Protein AF-A0A167UZY2-F1 (afdb_monomer_lite)

Organism: NCBI:txid1081108

Sequence (185 aa):
MSVTGRLCRPFPASGVAIPQERFDSQLRASLSSTLAKLSRQEVAGAKAKAKKEKKMHDEERDTTDPKMVTIFLTTLLLAHGRPAHCKTITKNTRDEVLYRSSLLPWRRSPTWLLVRVALQLSLSRCPTTATAEDGALYKEFMQYFLADILREAASCEIESDLLFSMYAKLERRLRKHVNHGAVRM

Radius of gyration: 21.23 Å; chains: 1; bounding box: 43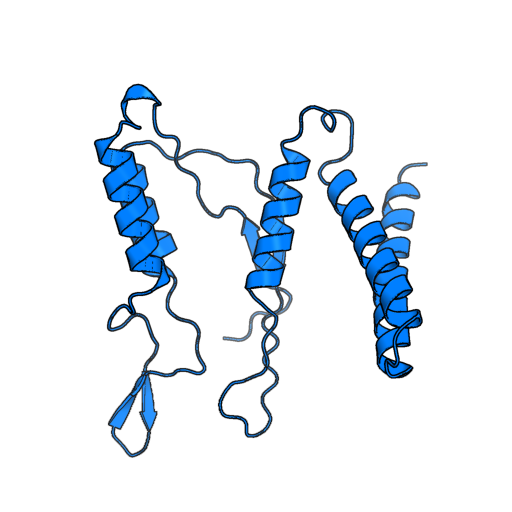×59×52 Å

pLDDT: mean 86.32, std 12.6, range [33.62, 96.75]

Foldseek 3Di:
DDDPFWDKDKPPPWDWDAPPVLCDPVVVVVLVVLVVCVVPPDDPPQFDWDQDPNDTDGDPQDDGNCCCPPPVVVVSRCVRTNTDDDDMDIDTHDADWADDPDPYTDGDDPVVVVVLRVVLSVVQPDPVCPPPPRSPVSLVVVLVVLVVVLVVVVVDPDDPVVSVVSVVVSVVSVVVVVVVVVVVD

InterPro domains:
  IPR046541 Domain of unknown function DUF6606 [PF20255] (1-150)

Structure (mmCIF, N/CA/C/O backbone):
data_AF-A0A167UZY2-F1
#
_entry.id   AF-A0A167UZY2-F1
#
loop_
_atom_site.group_PDB
_atom_site.id
_atom_site.type_symbol
_atom_site.label_atom_id
_atom_site.label_alt_id
_atom_site.label_comp_id
_atom_site.label_asym_id
_atom_site.label_entity_id
_atom_site.label_seq_id
_atom_site.pdbx_PDB_ins_code
_atom_site.Cartn_x
_atom_site.Cartn_y
_atom_site.Cartn_z
_atom_site.occupancy
_atom_site.B_iso_or_equiv
_atom_site.auth_seq_id
_atom_site.auth_comp_id
_atom_site.auth_asym_id
_atom_site.auth_atom_id
_atom_site.pdbx_PDB_model_num
ATOM 1 N N . MET A 1 1 ? 9.762 -4.399 20.501 1.00 42.47 1 MET A N 1
ATOM 2 C CA . MET A 1 1 ? 10.660 -3.308 20.062 1.00 42.47 1 MET A CA 1
ATOM 3 C C . MET A 1 1 ? 9.807 -2.079 19.797 1.00 42.47 1 MET A C 1
ATOM 5 O O . MET A 1 1 ? 8.994 -2.128 18.886 1.00 42.47 1 MET A O 1
ATOM 9 N N . SER A 1 2 ? 9.922 -1.015 20.593 1.00 47.69 2 SER A N 1
ATOM 10 C CA . SER A 1 2 ? 9.315 0.277 20.247 1.00 47.69 2 SER A CA 1
ATOM 11 C C . SER A 1 2 ? 10.359 1.112 19.516 1.00 47.69 2 SER A C 1
ATOM 13 O O . SER A 1 2 ? 11.424 1.378 20.068 1.00 47.69 2 SER A O 1
ATOM 15 N N . VAL A 1 3 ? 10.083 1.504 18.275 1.00 51.91 3 VAL A N 1
ATOM 16 C CA . VAL A 1 3 ? 10.957 2.430 17.545 1.00 51.91 3 VAL A CA 1
ATOM 17 C C . VAL A 1 3 ? 10.631 3.849 18.006 1.00 51.91 3 VAL A C 1
ATOM 19 O O . VAL A 1 3 ? 9.462 4.236 18.028 1.00 51.91 3 VAL A O 1
ATOM 22 N N . THR A 1 4 ? 11.641 4.635 18.373 1.00 67.44 4 THR A N 1
ATOM 23 C CA . THR A 1 4 ? 11.456 6.048 18.722 1.00 67.44 4 THR A CA 1
ATOM 24 C C . THR A 1 4 ? 11.085 6.831 17.460 1.00 67.44 4 THR A C 1
ATOM 26 O O . THR A 1 4 ? 11.894 6.975 16.547 1.00 67.44 4 THR A O 1
ATOM 29 N N . GLY A 1 5 ? 9.850 7.334 17.383 1.00 74.69 5 GLY A N 1
ATOM 30 C CA . GLY A 1 5 ? 9.383 8.170 16.271 1.00 74.69 5 GLY A CA 1
ATOM 31 C C . GLY A 1 5 ? 8.482 7.454 15.259 1.00 74.69 5 GLY A C 1
ATOM 32 O O . GLY A 1 5 ? 7.781 6.498 15.575 1.00 74.69 5 GLY A O 1
ATOM 33 N N . ARG A 1 6 ? 8.402 7.992 14.034 1.00 81.38 6 ARG A N 1
ATOM 34 C CA . ARG A 1 6 ? 7.537 7.451 12.969 1.00 81.38 6 ARG A CA 1
ATOM 35 C C . ARG A 1 6 ? 8.341 6.515 12.075 1.00 81.38 6 ARG A C 1
ATOM 37 O O . ARG A 1 6 ? 9.439 6.872 11.665 1.00 81.38 6 ARG A O 1
ATOM 44 N N . LEU A 1 7 ? 7.751 5.388 11.684 1.00 86.19 7 LEU A N 1
ATOM 45 C CA . LEU A 1 7 ? 8.365 4.482 10.721 1.00 86.19 7 LEU A CA 1
ATOM 46 C C . LEU A 1 7 ? 8.314 5.107 9.320 1.00 86.19 7 LEU A C 1
ATOM 48 O O . LEU A 1 7 ? 7.241 5.236 8.726 1.00 86.19 7 LEU A O 1
ATOM 52 N N . CYS A 1 8 ? 9.467 5.500 8.789 1.00 88.81 8 CYS A N 1
ATOM 53 C CA . CYS A 1 8 ? 9.604 6.003 7.425 1.00 88.81 8 CYS A CA 1
ATOM 54 C C . CYS A 1 8 ? 9.769 4.823 6.464 1.00 88.81 8 CYS A C 1
ATOM 56 O O . CYS A 1 8 ? 10.705 4.041 6.602 1.00 88.81 8 CYS A O 1
ATOM 58 N N . ARG A 1 9 ? 8.850 4.674 5.504 1.00 89.88 9 ARG A N 1
ATOM 59 C CA . ARG A 1 9 ? 8.853 3.549 4.558 1.00 89.88 9 ARG A CA 1
ATOM 60 C C . ARG A 1 9 ? 8.934 4.043 3.112 1.00 89.88 9 ARG A C 1
ATOM 62 O O . ARG A 1 9 ? 8.093 4.873 2.744 1.00 89.88 9 ARG A O 1
ATOM 69 N N . PRO A 1 10 ? 9.883 3.535 2.305 1.00 91.75 10 PRO A N 1
ATOM 70 C CA . PRO A 1 10 ? 9.914 3.769 0.868 1.00 91.75 10 PRO A CA 1
ATOM 71 C C . PRO A 1 10 ? 8.881 2.897 0.139 1.00 91.75 10 PRO A C 1
ATOM 73 O O . PRO A 1 10 ? 8.646 1.746 0.513 1.00 91.75 10 PRO A O 1
ATOM 76 N N . PHE A 1 11 ? 8.272 3.448 -0.910 1.00 92.00 11 PHE A N 1
ATOM 77 C CA . PHE A 1 11 ? 7.350 2.750 -1.802 1.00 92.00 11 PHE A CA 1
ATOM 78 C C . PHE A 1 11 ? 7.618 3.097 -3.280 1.00 92.00 11 PHE A C 1
ATOM 80 O O . PHE A 1 11 ? 7.633 4.284 -3.611 1.00 92.00 11 PHE A O 1
ATOM 87 N N . PRO A 1 12 ? 7.729 2.100 -4.178 1.00 91.56 12 PRO A N 1
ATOM 88 C CA . PRO A 1 12 ? 7.843 0.677 -3.853 1.00 91.56 12 PRO A CA 1
ATOM 89 C C . PRO A 1 12 ? 9.169 0.376 -3.125 1.00 91.56 12 PRO A C 1
ATOM 91 O O . PRO A 1 12 ? 10.120 1.142 -3.230 1.00 91.56 12 PRO A O 1
ATOM 94 N N . ALA A 1 13 ? 9.222 -0.718 -2.361 1.00 88.31 13 ALA A N 1
ATOM 95 C CA . ALA A 1 13 ? 10.452 -1.129 -1.671 1.00 88.31 13 ALA A CA 1
ATOM 96 C C . ALA A 1 13 ? 11.475 -1.769 -2.629 1.00 88.31 13 ALA A C 1
ATOM 98 O O . ALA A 1 13 ? 12.678 -1.686 -2.405 1.00 88.31 13 ALA A O 1
ATOM 99 N N . SER A 1 14 ? 10.988 -2.396 -3.699 1.00 89.56 14 SER A N 1
ATOM 100 C CA . SER A 1 14 ? 11.773 -2.996 -4.775 1.00 89.56 14 SER A CA 1
ATOM 101 C C . SER A 1 14 ? 11.008 -2.884 -6.096 1.00 89.56 14 SER A C 1
ATOM 103 O O . SER A 1 14 ? 9.788 -2.696 -6.117 1.00 89.56 14 SER A O 1
ATOM 105 N N . GLY A 1 15 ? 11.728 -2.980 -7.210 1.00 92.56 15 GLY A N 1
ATOM 106 C CA . GLY A 1 15 ? 11.164 -3.010 -8.555 1.00 92.56 15 GLY A CA 1
ATOM 107 C C . GLY A 1 15 ? 11.898 -4.027 -9.416 1.00 92.56 15 GLY A C 1
ATOM 108 O O . GLY A 1 15 ? 13.089 -4.266 -9.216 1.00 92.56 15 GLY A O 1
ATOM 109 N N . VAL A 1 16 ? 11.189 -4.618 -10.377 1.00 95.38 16 VAL A N 1
ATOM 110 C CA . VAL A 1 16 ? 11.757 -5.547 -11.359 1.00 95.38 16 VAL A CA 1
ATOM 111 C C . VAL A 1 16 ? 11.338 -5.100 -12.752 1.00 95.38 16 VAL A C 1
ATOM 113 O O . VAL A 1 16 ? 10.154 -4.876 -13.000 1.00 95.38 16 VAL A O 1
ATOM 116 N N . ALA A 1 17 ? 12.309 -4.965 -13.651 1.00 95.81 17 ALA A N 1
ATOM 117 C CA . ALA A 1 17 ? 12.076 -4.720 -15.067 1.00 95.81 17 ALA A CA 1
ATOM 118 C C . ALA A 1 17 ? 12.125 -6.055 -15.809 1.00 95.81 17 ALA A C 1
ATOM 120 O O . ALA A 1 17 ? 13.132 -6.764 -15.748 1.00 95.81 17 ALA A O 1
ATOM 121 N N . ILE A 1 18 ? 11.042 -6.378 -16.509 1.00 96.56 18 ILE A N 1
ATOM 122 C CA . ILE A 1 18 ? 10.919 -7.584 -17.326 1.00 96.56 18 ILE A CA 1
ATOM 123 C C . ILE A 1 18 ? 10.905 -7.140 -18.795 1.00 96.56 18 ILE A C 1
ATOM 125 O O . ILE A 1 18 ? 10.081 -6.289 -19.139 1.00 96.56 18 ILE A O 1
ATOM 129 N N . PRO A 1 19 ? 11.808 -7.661 -19.647 1.00 96.25 19 PRO A N 1
ATOM 130 C CA . PRO A 1 19 ? 11.762 -7.414 -21.086 1.00 96.25 19 PRO A CA 1
ATOM 131 C C . PRO A 1 19 ? 10.409 -7.830 -21.666 1.00 96.25 19 PRO A C 1
ATOM 133 O O . PRO A 1 19 ? 9.862 -8.864 -21.274 1.00 96.25 19 PRO A O 1
ATOM 136 N N . GLN A 1 20 ? 9.867 -7.042 -22.592 1.00 95.06 20 GLN A N 1
ATOM 137 C CA . GLN A 1 20 ? 8.531 -7.277 -23.141 1.00 95.06 20 GLN A CA 1
ATOM 138 C C . GLN A 1 20 ? 8.425 -8.649 -23.818 1.00 95.06 20 GLN A C 1
ATOM 140 O O . GLN A 1 20 ? 7.401 -9.316 -23.699 1.00 95.06 20 GLN A O 1
ATOM 145 N N . GLU A 1 21 ? 9.506 -9.106 -24.446 1.00 95.06 21 GLU A N 1
ATOM 146 C CA . GLU A 1 21 ? 9.605 -10.399 -25.123 1.00 95.06 21 GLU A CA 1
ATOM 147 C C . GLU A 1 21 ? 9.494 -11.570 -24.139 1.00 95.06 21 GLU A C 1
ATOM 149 O O . GLU A 1 21 ? 8.994 -12.633 -24.492 1.00 95.06 21 GLU A O 1
ATOM 154 N N . ARG A 1 22 ? 9.931 -11.372 -22.887 1.00 94.12 22 ARG A N 1
ATOM 155 C CA . ARG A 1 22 ? 9.804 -12.361 -21.804 1.00 94.12 22 ARG A CA 1
ATOM 156 C C . ARG A 1 22 ? 8.456 -12.294 -21.093 1.00 94.12 22 ARG A C 1
ATOM 158 O O . ARG A 1 22 ? 8.123 -13.214 -20.352 1.00 94.12 22 ARG A O 1
ATOM 165 N N . PHE A 1 23 ? 7.684 -11.224 -21.283 1.00 95.12 23 PHE A N 1
ATOM 166 C CA . PHE A 1 23 ? 6.359 -11.055 -20.685 1.00 95.12 23 PHE A CA 1
ATOM 167 C C . PHE A 1 23 ? 5.253 -11.662 -21.564 1.00 95.12 23 PHE A C 1
ATOM 169 O O . PHE A 1 23 ? 4.258 -11.020 -21.911 1.00 95.12 23 PHE A O 1
ATOM 176 N N . ASP A 1 24 ? 5.449 -12.925 -21.937 1.00 95.31 24 ASP A N 1
ATOM 177 C CA . ASP A 1 24 ? 4.580 -13.680 -22.837 1.00 95.31 24 ASP A CA 1
ATOM 178 C C . ASP A 1 24 ? 3.240 -14.099 -22.188 1.00 95.31 24 ASP A C 1
ATOM 180 O O . ASP A 1 24 ? 2.888 -13.718 -21.066 1.00 95.31 24 ASP A O 1
ATOM 184 N N . SER A 1 25 ? 2.398 -14.827 -22.927 1.00 96.19 25 SER A N 1
ATOM 185 C CA . SER A 1 25 ? 1.111 -15.327 -22.412 1.00 96.19 25 SER A CA 1
ATOM 186 C C . SER A 1 25 ? 1.274 -16.318 -21.256 1.00 96.19 25 SER A C 1
ATOM 188 O O . SER A 1 25 ? 0.458 -16.299 -20.332 1.00 96.19 25 SER A O 1
ATOM 190 N N . GLN A 1 26 ? 2.324 -17.140 -21.272 1.00 95.00 26 GLN A N 1
ATOM 191 C CA . GLN A 1 26 ? 2.569 -18.157 -20.255 1.00 95.00 26 GLN A CA 1
ATOM 192 C C . GLN A 1 26 ? 2.962 -17.519 -18.920 1.00 95.00 26 GLN A C 1
ATOM 194 O O . GLN A 1 26 ? 2.364 -17.838 -17.887 1.00 95.00 26 GLN A O 1
ATOM 199 N N . LEU A 1 27 ? 3.901 -16.568 -18.930 1.00 94.12 27 LEU A N 1
ATOM 200 C CA . LEU A 1 27 ? 4.288 -15.817 -17.740 1.00 94.12 27 LEU A CA 1
ATOM 201 C C . LEU A 1 27 ? 3.107 -15.013 -17.195 1.00 94.12 27 LEU A C 1
ATOM 203 O O . LEU A 1 27 ? 2.867 -15.035 -15.989 1.00 94.12 27 LEU A O 1
ATOM 207 N N . ARG A 1 28 ? 2.317 -14.357 -18.056 1.00 95.69 28 ARG A N 1
ATOM 208 C CA . ARG A 1 28 ? 1.113 -13.621 -17.628 1.00 95.69 28 ARG A CA 1
ATOM 209 C C . ARG A 1 28 ? 0.091 -14.523 -16.936 1.00 95.69 28 ARG A C 1
ATOM 211 O O . ARG A 1 28 ? -0.413 -14.157 -15.873 1.00 95.69 28 ARG A O 1
ATOM 218 N N . ALA A 1 29 ? -0.190 -15.699 -17.497 1.00 96.75 29 ALA A N 1
ATOM 219 C CA . ALA A 1 29 ? -1.114 -16.664 -16.903 1.00 96.75 29 ALA A CA 1
ATOM 220 C C . ALA A 1 29 ? -0.593 -17.199 -15.557 1.00 96.75 29 ALA A C 1
ATOM 222 O O . ALA A 1 29 ? -1.326 -17.213 -14.565 1.00 96.75 29 ALA A O 1
ATOM 223 N N . SER A 1 30 ? 0.690 -17.572 -15.500 1.00 95.12 30 SER A N 1
ATOM 224 C CA . SER A 1 30 ? 1.347 -18.042 -14.274 1.00 95.12 30 SER A CA 1
ATOM 225 C C . SER A 1 30 ? 1.356 -16.971 -13.180 1.00 95.12 30 SER A C 1
ATOM 227 O O . SER A 1 30 ? 0.973 -17.239 -12.038 1.00 95.12 30 SER A O 1
ATOM 229 N N . LEU A 1 31 ? 1.712 -15.732 -13.530 1.00 95.81 31 LEU A N 1
ATOM 230 C CA . LEU A 1 31 ? 1.741 -14.601 -12.608 1.00 95.81 31 LEU A CA 1
ATOM 231 C C . LEU A 1 31 ? 0.339 -14.272 -12.085 1.00 95.81 31 LEU A C 1
ATOM 233 O O . LEU A 1 31 ? 0.166 -14.103 -10.881 1.00 95.81 31 LEU A O 1
ATOM 237 N N . SER A 1 32 ? -0.671 -14.239 -12.959 1.00 96.19 32 SER A N 1
ATOM 238 C CA . SER A 1 32 ? -2.067 -14.007 -12.568 1.00 96.19 32 SER A CA 1
ATOM 239 C C . SER A 1 32 ? -2.572 -15.081 -11.597 1.00 96.19 32 SER A C 1
ATOM 241 O O . SER A 1 32 ? -3.074 -14.754 -10.520 1.00 96.19 32 SER A O 1
ATOM 243 N N . SER A 1 33 ? -2.355 -16.361 -11.922 1.00 95.50 33 SER A N 1
ATOM 244 C CA . SER A 1 33 ? -2.707 -17.492 -11.053 1.00 95.50 33 SER A CA 1
ATOM 245 C C . SER A 1 33 ? -1.992 -17.416 -9.703 1.00 95.50 33 SER A C 1
ATOM 247 O O . SER A 1 33 ? -2.609 -17.593 -8.651 1.00 95.50 33 SER A O 1
ATOM 249 N N . THR A 1 34 ? -0.702 -17.078 -9.716 1.00 94.62 34 THR A N 1
ATOM 250 C CA . THR A 1 34 ? 0.102 -16.903 -8.504 1.00 94.62 34 THR A CA 1
ATOM 251 C C . THR A 1 34 ? -0.447 -15.777 -7.630 1.00 94.62 34 THR A C 1
ATOM 253 O O . THR A 1 34 ? -0.693 -15.997 -6.446 1.00 94.62 34 THR A O 1
ATOM 256 N N . LEU A 1 35 ? -0.719 -14.597 -8.193 1.00 94.75 35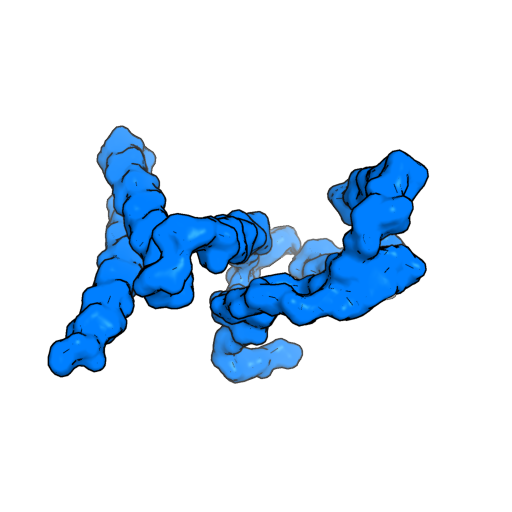 LEU A N 1
ATOM 257 C CA . LEU A 1 35 ? -1.297 -13.467 -7.456 1.00 94.75 35 LEU A CA 1
ATOM 258 C C . LEU A 1 35 ? -2.687 -13.798 -6.892 1.00 94.75 35 LEU A C 1
ATOM 260 O O . LEU A 1 35 ? -2.975 -13.469 -5.743 1.00 94.75 35 LEU A O 1
ATOM 264 N N . ALA A 1 36 ? -3.525 -14.500 -7.659 1.00 95.25 36 ALA A N 1
ATOM 265 C CA . ALA A 1 36 ? -4.852 -14.933 -7.222 1.00 95.25 36 ALA A CA 1
ATOM 266 C C . ALA A 1 36 ? -4.816 -15.992 -6.107 1.00 95.25 36 ALA A C 1
ATOM 268 O O . ALA A 1 36 ? -5.787 -16.127 -5.356 1.00 95.25 36 ALA A O 1
ATOM 269 N N . LYS A 1 37 ? -3.734 -16.775 -6.010 1.00 93.69 37 LYS A N 1
ATOM 270 C CA . LYS A 1 37 ? -3.483 -17.679 -4.878 1.00 93.69 37 LYS A CA 1
ATOM 271 C C . LYS A 1 37 ? -2.980 -16.899 -3.670 1.00 93.69 37 LYS A C 1
ATOM 273 O O . LYS A 1 37 ? -3.559 -17.028 -2.598 1.00 93.69 37 LYS A O 1
ATOM 278 N N . LEU A 1 38 ? -1.981 -16.035 -3.852 1.00 91.19 38 LEU A N 1
ATOM 279 C CA . LEU A 1 38 ? -1.410 -15.213 -2.778 1.00 91.19 38 LEU A CA 1
ATOM 280 C C . LEU A 1 38 ? -2.430 -14.279 -2.109 1.00 91.19 38 LEU A C 1
ATOM 282 O O . LEU A 1 38 ? -2.247 -13.922 -0.951 1.00 91.19 38 LEU A O 1
ATOM 286 N N . SER A 1 39 ? -3.497 -13.885 -2.810 1.00 90.38 39 SER A N 1
ATOM 287 C CA . SER A 1 39 ? -4.549 -13.029 -2.249 1.00 90.38 39 SER A CA 1
ATOM 288 C C . SER A 1 39 ? -5.569 -13.759 -1.371 1.00 90.38 39 SER A C 1
ATOM 290 O O . SER A 1 39 ? -6.295 -13.099 -0.631 1.00 90.38 39 SER A O 1
ATOM 292 N N . ARG A 1 40 ? -5.663 -15.093 -1.462 1.00 90.06 40 ARG A N 1
ATOM 293 C CA . ARG A 1 40 ? -6.717 -15.888 -0.799 1.00 90.06 40 ARG A CA 1
ATOM 294 C C . ARG A 1 40 ? -6.185 -16.994 0.100 1.00 90.06 40 ARG A C 1
ATOM 296 O O . ARG A 1 40 ? -6.855 -17.372 1.053 1.00 90.06 40 ARG A O 1
ATOM 303 N N . GLN A 1 41 ? -5.028 -17.555 -0.230 1.00 90.81 41 GLN A N 1
ATOM 304 C CA . GLN A 1 41 ? -4.489 -18.718 0.452 1.00 90.81 41 GLN A CA 1
ATOM 305 C C . GLN A 1 41 ? -3.586 -18.292 1.607 1.00 90.81 41 GLN A C 1
ATOM 307 O O . GLN A 1 41 ? -2.601 -17.579 1.416 1.00 90.81 41 GLN A O 1
ATOM 312 N N . GLU A 1 42 ? -3.895 -18.785 2.803 1.00 87.38 42 GLU A N 1
ATOM 313 C CA . GLU A 1 42 ? -3.016 -18.620 3.952 1.00 87.38 42 GLU A CA 1
ATOM 314 C C . GLU A 1 42 ? -1.751 -19.471 3.801 1.00 87.38 42 GLU A C 1
ATOM 316 O O . GLU A 1 42 ? -1.783 -20.597 3.298 1.00 87.38 42 GLU A O 1
ATOM 321 N N . VAL A 1 43 ? -0.624 -18.933 4.265 1.00 87.31 43 VAL A N 1
ATOM 322 C CA . VAL A 1 43 ? 0.657 -19.641 4.252 1.00 87.31 43 VAL A CA 1
ATOM 323 C C . VAL A 1 43 ? 0.994 -20.103 5.659 1.00 87.31 43 VAL A C 1
ATOM 325 O O . VAL A 1 43 ? 1.142 -19.297 6.581 1.00 87.31 43 VAL A O 1
ATOM 328 N N . ALA A 1 44 ? 1.136 -21.419 5.815 1.00 85.31 44 ALA A N 1
ATOM 329 C CA . ALA A 1 44 ? 1.507 -22.033 7.080 1.00 85.31 44 ALA A CA 1
ATOM 330 C C . ALA A 1 44 ? 2.823 -21.434 7.608 1.00 85.31 44 ALA A C 1
ATOM 332 O O . ALA A 1 44 ? 3.807 -21.303 6.879 1.00 85.31 44 ALA A O 1
ATOM 333 N N . GLY A 1 45 ? 2.834 -21.037 8.882 1.00 83.56 45 GLY A 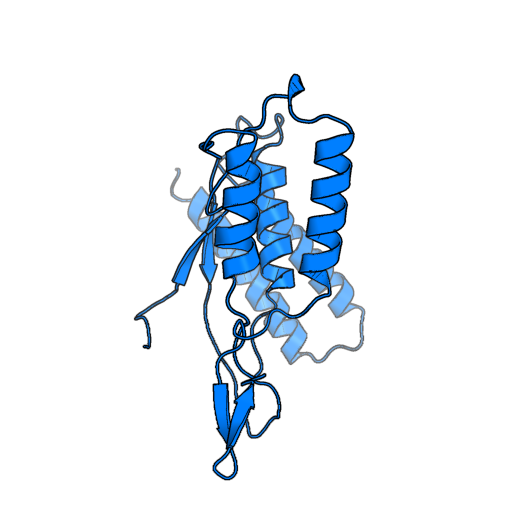N 1
ATOM 334 C CA . GLY A 1 45 ? 4.005 -20.407 9.501 1.00 83.56 45 GLY A CA 1
ATOM 335 C C . GLY A 1 45 ? 4.320 -18.998 8.982 1.00 83.56 45 GLY A C 1
ATOM 336 O O . GLY A 1 45 ? 5.443 -18.522 9.151 1.00 83.56 45 GLY A O 1
ATOM 337 N N . ALA A 1 46 ? 3.377 -18.328 8.313 1.00 86.19 46 ALA A N 1
ATOM 338 C CA . ALA A 1 46 ? 3.460 -16.890 8.046 1.00 86.19 46 ALA A CA 1
ATOM 339 C C . ALA A 1 46 ? 2.802 -16.046 9.151 1.00 86.19 46 ALA A C 1
ATOM 341 O O . ALA A 1 46 ? 3.077 -14.856 9.247 1.00 86.19 46 ALA A O 1
ATOM 342 N N . LYS A 1 47 ? 1.961 -16.639 10.004 1.00 87.44 47 LYS A N 1
ATOM 343 C CA . LYS A 1 47 ? 1.443 -15.983 11.210 1.00 87.44 47 LYS A CA 1
ATOM 344 C C . LYS A 1 47 ? 2.360 -16.289 12.396 1.00 87.44 47 LYS A C 1
ATOM 346 O O . LYS A 1 47 ? 2.849 -17.414 12.536 1.00 87.44 47 LYS A O 1
ATOM 351 N N . ALA A 1 48 ? 2.596 -15.286 13.241 1.00 84.88 48 ALA A N 1
ATOM 352 C CA . ALA A 1 48 ? 3.240 -15.501 14.532 1.00 84.88 48 ALA A CA 1
ATOM 353 C C . ALA A 1 48 ? 2.386 -16.460 15.373 1.00 84.88 48 ALA A C 1
ATOM 355 O O . ALA A 1 48 ? 1.175 -16.537 15.184 1.00 84.88 48 ALA A O 1
ATOM 356 N N . LYS A 1 49 ? 3.002 -17.195 16.301 1.00 86.06 49 LYS A N 1
ATOM 357 C CA . LYS A 1 49 ? 2.273 -18.078 17.218 1.00 86.06 49 LYS A CA 1
ATOM 358 C C . LYS A 1 49 ? 2.339 -17.548 18.639 1.00 86.06 49 LYS A C 1
ATOM 360 O O . LYS A 1 49 ? 3.406 -17.154 19.104 1.00 86.06 49 LYS A O 1
ATOM 365 N N . ALA A 1 50 ? 1.217 -17.609 19.341 1.00 83.19 50 ALA A N 1
ATOM 366 C CA . ALA A 1 50 ? 1.108 -17.262 20.748 1.00 83.19 50 ALA A CA 1
ATOM 367 C C . ALA A 1 50 ? 0.663 -18.474 21.569 1.00 83.19 50 ALA A C 1
ATOM 369 O O . ALA A 1 50 ? -0.141 -19.300 21.126 1.00 83.19 50 ALA A O 1
ATOM 370 N N . LYS A 1 51 ? 1.185 -18.576 22.793 1.00 84.38 51 LYS A N 1
ATOM 371 C CA . LYS A 1 51 ? 0.803 -19.635 23.726 1.00 84.38 51 LYS A CA 1
ATOM 372 C C . LYS A 1 51 ? -0.529 -19.273 24.387 1.00 84.38 51 LYS A C 1
ATOM 374 O O . LYS A 1 51 ? -0.594 -18.299 25.133 1.00 84.38 51 LYS A O 1
ATOM 379 N N . LYS A 1 52 ? -1.572 -20.063 24.140 1.00 81.06 52 LYS A N 1
ATOM 380 C CA . LYS A 1 52 ? -2.888 -19.972 24.795 1.00 81.06 52 LYS A CA 1
ATOM 381 C C . LYS A 1 52 ? -3.223 -21.336 25.387 1.00 81.06 52 LYS A C 1
ATOM 383 O O . LYS A 1 52 ? -2.984 -22.347 24.740 1.00 81.06 52 LYS A O 1
ATOM 388 N N . GLU A 1 53 ? -3.679 -21.378 26.639 1.00 81.06 53 GLU A N 1
ATOM 389 C CA . GLU A 1 53 ? -4.050 -22.633 27.328 1.00 81.06 53 GLU A CA 1
ATOM 390 C C . GLU A 1 53 ? -3.010 -23.765 27.168 1.00 81.06 53 GLU A C 1
ATOM 392 O O . GLU A 1 53 ? -3.323 -24.917 26.883 1.00 81.06 53 GLU A O 1
ATOM 397 N N . LYS A 1 54 ? -1.725 -23.418 27.325 1.00 83.00 54 LYS A N 1
ATOM 398 C CA . LYS A 1 54 ? -0.558 -24.311 27.157 1.00 83.00 54 LYS A CA 1
ATOM 399 C C . LYS A 1 54 ? -0.291 -24.820 25.727 1.00 83.00 54 LYS A C 1
ATOM 401 O O . LYS A 1 54 ? 0.744 -25.454 25.533 1.00 83.00 54 LYS A O 1
ATOM 406 N N . LYS A 1 55 ? -1.118 -24.490 24.733 1.00 84.00 55 LYS A N 1
ATOM 407 C CA . LYS A 1 55 ? -0.930 -24.827 23.311 1.00 84.00 55 LYS A CA 1
ATOM 408 C C . LYS A 1 55 ? -0.492 -23.606 22.497 1.00 84.00 55 LYS A C 1
ATOM 410 O O . LYS A 1 55 ? -0.711 -22.464 22.891 1.00 84.00 55 LYS A O 1
ATOM 415 N N . MET A 1 56 ? 0.175 -23.842 21.369 1.00 85.75 56 MET A N 1
ATOM 416 C CA . MET A 1 56 ? 0.580 -22.782 20.441 1.00 85.75 56 MET A CA 1
ATOM 417 C C . MET A 1 56 ? -0.502 -22.598 19.383 1.00 85.75 56 MET A C 1
ATOM 419 O O . MET A 1 56 ? -0.797 -23.532 18.642 1.00 85.75 56 MET A O 1
ATOM 423 N N . HIS A 1 57 ? -1.057 -21.395 19.310 1.00 83.75 57 HIS A N 1
ATOM 424 C CA . HIS A 1 57 ? -2.076 -21.012 18.338 1.00 83.75 57 HIS A CA 1
ATOM 425 C C . HIS A 1 57 ? -1.551 -19.882 17.464 1.00 83.75 57 HIS A C 1
ATOM 427 O O . HIS A 1 57 ? -0.697 -19.111 17.907 1.00 83.75 57 HIS A O 1
ATOM 433 N N . ASP A 1 58 ? -2.069 -19.768 16.246 1.00 85.06 58 ASP A N 1
ATOM 434 C CA . ASP A 1 58 ? -1.775 -18.616 15.403 1.00 85.06 58 ASP A CA 1
ATOM 435 C C . ASP A 1 58 ? -2.276 -17.336 16.087 1.00 85.06 58 ASP A C 1
ATOM 437 O O . ASP A 1 58 ? -3.370 -17.268 16.658 1.00 85.06 58 ASP A O 1
ATOM 441 N N . GLU A 1 59 ? -1.419 -16.325 16.087 1.00 85.69 59 GLU A N 1
ATOM 442 C CA . GLU A 1 59 ? -1.682 -15.029 16.679 1.00 85.69 59 GLU A CA 1
ATOM 443 C C . GLU A 1 59 ? -2.371 -14.136 15.650 1.00 85.69 59 GLU A C 1
ATOM 445 O O . GLU A 1 59 ? -1.737 -13.366 14.933 1.00 85.69 59 GLU A O 1
ATOM 450 N N . GLU A 1 60 ? -3.696 -14.250 15.582 1.00 82.25 60 GLU A N 1
ATOM 451 C CA . GLU A 1 60 ? -4.538 -13.468 14.668 1.00 82.25 60 GLU A CA 1
ATOM 452 C C . GLU A 1 60 ? -4.449 -11.954 14.890 1.00 82.25 60 GLU A C 1
ATOM 454 O O . GLU A 1 60 ? -4.769 -11.178 13.990 1.00 82.25 60 GLU A O 1
ATOM 459 N N . ARG A 1 61 ? -4.012 -11.506 16.076 1.00 81.62 61 ARG A N 1
ATOM 460 C CA . ARG A 1 61 ? -3.858 -10.075 16.358 1.00 81.62 61 ARG A CA 1
ATOM 461 C C . ARG A 1 61 ? -2.625 -9.488 15.693 1.00 81.62 61 ARG A C 1
ATOM 463 O O . ARG A 1 61 ? -2.540 -8.259 15.632 1.00 81.62 61 ARG A O 1
ATOM 470 N N . ASP A 1 62 ? -1.675 -10.311 15.252 1.00 81.31 62 ASP A N 1
ATOM 471 C CA . ASP A 1 62 ? -0.452 -9.860 14.596 1.00 81.31 62 ASP A CA 1
ATOM 472 C C . ASP A 1 62 ? -0.566 -9.896 13.065 1.00 81.31 62 ASP A C 1
ATOM 474 O O . ASP A 1 62 ? -1.456 -10.513 12.480 1.00 81.31 62 ASP A O 1
ATOM 478 N N . THR A 1 63 ? 0.328 -9.177 12.393 1.00 83.06 63 THR A N 1
ATOM 479 C CA . THR A 1 63 ? 0.336 -9.110 10.930 1.00 83.06 63 THR A CA 1
ATOM 480 C C . THR A 1 63 ? 0.953 -10.383 10.362 1.00 83.06 63 THR A C 1
ATOM 482 O O . THR A 1 63 ? 1.962 -10.871 10.862 1.00 83.06 63 THR A O 1
ATOM 485 N N . THR A 1 64 ? 0.379 -10.900 9.274 1.00 87.69 64 THR A N 1
ATOM 486 C CA . THR A 1 64 ? 1.011 -11.979 8.505 1.00 87.69 64 THR A CA 1
ATOM 487 C C . THR A 1 64 ? 2.351 -11.506 7.942 1.00 87.69 64 THR A C 1
ATOM 489 O O . THR A 1 64 ? 2.441 -10.416 7.372 1.00 87.69 64 THR A O 1
ATOM 492 N N . ASP A 1 65 ? 3.382 -12.333 8.087 1.00 89.06 65 ASP A N 1
ATOM 493 C CA . ASP A 1 65 ? 4.709 -12.109 7.527 1.00 89.06 65 ASP A CA 1
ATOM 494 C C . ASP A 1 65 ? 4.601 -11.851 6.011 1.00 89.06 65 ASP A C 1
ATOM 496 O O . ASP A 1 65 ? 4.105 -12.706 5.265 1.00 89.06 65 ASP A O 1
ATOM 500 N N . PRO A 1 66 ? 5.064 -10.685 5.520 1.00 89.56 66 PRO A N 1
ATOM 501 C CA . PRO A 1 66 ? 4.932 -10.317 4.121 1.00 89.56 66 PRO A CA 1
ATOM 502 C C . PRO A 1 66 ? 5.884 -11.085 3.189 1.00 89.56 66 PRO A C 1
ATOM 504 O O . PRO A 1 66 ? 5.876 -10.789 1.994 1.00 89.56 66 PRO A O 1
ATOM 507 N N . LYS A 1 67 ? 6.677 -12.060 3.675 1.00 90.69 67 LYS A N 1
ATOM 508 C CA . LYS A 1 67 ? 7.658 -12.851 2.901 1.00 90.69 67 LYS A CA 1
ATOM 509 C C . LYS A 1 67 ? 7.149 -13.394 1.570 1.00 90.69 67 LYS A C 1
ATOM 511 O O . LYS A 1 67 ? 7.909 -13.468 0.609 1.00 90.69 67 LYS A O 1
ATOM 516 N N . MET A 1 68 ? 5.867 -13.736 1.472 1.00 92.31 68 MET A N 1
ATOM 517 C CA . MET A 1 68 ? 5.298 -14.226 0.214 1.00 92.31 68 MET A CA 1
ATOM 518 C C . MET A 1 68 ? 5.293 -13.164 -0.888 1.00 92.31 68 MET A C 1
ATOM 520 O O . MET A 1 68 ? 5.454 -13.474 -2.065 1.00 92.31 68 MET A O 1
ATOM 524 N N . VAL A 1 69 ? 5.145 -11.899 -0.506 1.00 89.75 69 VAL A N 1
ATOM 525 C CA . VAL A 1 69 ? 5.211 -10.766 -1.427 1.00 89.75 69 VAL A CA 1
ATOM 526 C C . VAL A 1 69 ? 6.644 -10.253 -1.521 1.00 89.75 69 VAL A C 1
ATOM 528 O O . VAL A 1 69 ? 7.171 -10.103 -2.617 1.00 89.75 69 VAL A O 1
ATOM 531 N N . THR A 1 70 ? 7.297 -9.991 -0.387 1.00 90.69 70 THR A N 1
ATOM 532 C CA . THR A 1 70 ? 8.611 -9.330 -0.374 1.00 90.69 70 THR A CA 1
ATOM 533 C C . THR A 1 70 ? 9.733 -10.231 -0.871 1.00 90.69 70 THR A C 1
ATOM 535 O O . THR A 1 70 ? 10.644 -9.725 -1.523 1.00 90.69 70 THR A O 1
ATOM 538 N N . ILE A 1 71 ? 9.656 -11.538 -0.612 1.00 92.31 71 ILE A N 1
ATOM 539 C CA . ILE A 1 71 ? 10.667 -12.520 -1.010 1.00 92.31 71 ILE A CA 1
ATOM 540 C C . ILE A 1 71 ? 10.156 -13.320 -2.204 1.00 92.31 71 ILE A C 1
ATOM 542 O O . ILE A 1 71 ? 10.650 -13.122 -3.305 1.00 92.31 71 ILE A O 1
ATOM 546 N N . PHE A 1 72 ? 9.141 -14.171 -2.025 1.00 94.12 72 PHE A N 1
ATOM 547 C CA . PHE A 1 72 ? 8.730 -15.130 -3.060 1.00 94.12 72 PHE A CA 1
ATOM 548 C C . PHE A 1 72 ? 8.324 -14.457 -4.380 1.00 94.12 72 PHE A C 1
ATOM 550 O O . PHE A 1 72 ? 8.899 -14.773 -5.420 1.00 94.12 72 PHE A O 1
ATOM 557 N N . LEU A 1 73 ? 7.383 -13.504 -4.354 1.00 93.75 73 LEU A N 1
ATOM 558 C CA . LEU A 1 73 ? 6.946 -12.817 -5.573 1.00 93.75 73 LEU A CA 1
ATOM 559 C C . LEU A 1 73 ? 8.092 -12.020 -6.212 1.00 93.75 73 LEU A C 1
ATOM 561 O O . LEU A 1 73 ? 8.268 -12.074 -7.426 1.00 93.75 73 LEU A O 1
ATOM 565 N N . THR A 1 74 ? 8.898 -11.320 -5.410 1.00 93.12 74 THR A N 1
ATOM 566 C CA . THR A 1 74 ? 10.073 -10.594 -5.914 1.00 93.12 74 THR A CA 1
ATOM 567 C C . THR A 1 74 ? 11.066 -11.536 -6.599 1.00 93.12 74 THR A C 1
ATOM 569 O O . THR A 1 74 ? 11.503 -11.246 -7.709 1.00 93.12 74 THR A O 1
ATOM 572 N N . THR A 1 75 ? 11.402 -12.672 -5.981 1.00 94.69 75 THR A N 1
ATOM 573 C CA . THR A 1 75 ? 12.313 -13.681 -6.542 1.00 94.69 75 THR A CA 1
ATOM 574 C C . THR A 1 75 ? 11.757 -14.280 -7.831 1.00 94.69 75 THR A C 1
ATOM 576 O O . THR A 1 75 ? 12.499 -14.418 -8.800 1.00 94.69 75 THR A O 1
ATOM 579 N N . LEU A 1 76 ? 10.454 -14.574 -7.876 1.00 94.44 76 LEU A N 1
ATOM 580 C CA . LEU A 1 76 ? 9.786 -15.053 -9.085 1.00 94.44 76 LEU A CA 1
ATOM 581 C C . LEU A 1 76 ? 9.904 -14.034 -10.222 1.00 94.44 76 LEU A C 1
ATOM 583 O O . LEU A 1 76 ? 10.286 -14.394 -11.329 1.00 94.44 76 LEU A O 1
ATOM 587 N N . LEU A 1 77 ? 9.634 -12.753 -9.957 1.00 95.00 77 LEU A N 1
ATOM 588 C CA . LEU A 1 77 ? 9.774 -11.702 -10.969 1.00 95.00 77 LEU A CA 1
ATOM 589 C C . LEU A 1 77 ? 11.234 -11.551 -11.424 1.00 95.00 77 LEU A C 1
ATOM 591 O O . LEU A 1 77 ? 11.493 -11.400 -12.618 1.00 95.00 77 LEU A O 1
ATOM 595 N N . LEU A 1 78 ? 12.190 -11.621 -10.492 1.00 95.56 78 LEU A N 1
ATOM 596 C CA . LEU A 1 78 ? 13.622 -11.530 -10.789 1.00 95.56 78 LEU A CA 1
ATOM 597 C C . LEU A 1 78 ? 14.126 -12.680 -11.665 1.00 95.56 78 LEU A C 1
ATOM 599 O O . LEU A 1 78 ? 15.014 -12.449 -12.475 1.00 95.56 78 LEU A O 1
ATOM 603 N N . ALA A 1 79 ? 13.540 -13.878 -11.581 1.00 95.06 79 ALA A N 1
ATOM 604 C CA . ALA A 1 79 ? 13.890 -14.986 -12.474 1.00 95.06 79 ALA A CA 1
ATOM 605 C C . ALA A 1 79 ? 13.621 -14.661 -13.960 1.00 95.06 79 ALA A C 1
ATOM 607 O O . ALA A 1 79 ? 14.300 -15.176 -14.848 1.00 95.06 79 ALA A O 1
ATOM 608 N N . HIS A 1 80 ? 12.662 -13.772 -14.236 1.00 95.44 80 HIS A N 1
ATOM 609 C CA . HIS A 1 80 ? 12.289 -13.364 -15.592 1.00 95.44 80 HIS A CA 1
ATOM 610 C C . HIS A 1 80 ? 12.846 -11.993 -16.002 1.00 95.44 80 HIS A C 1
ATOM 612 O O . HIS A 1 80 ? 12.750 -11.623 -17.174 1.00 95.44 80 HIS A O 1
ATOM 618 N N . GLY A 1 81 ? 13.450 -11.247 -15.077 1.00 95.56 81 GLY A N 1
ATOM 619 C CA . GLY A 1 81 ? 13.843 -9.858 -15.289 1.00 95.56 81 GLY A CA 1
ATOM 620 C C . GLY A 1 81 ? 15.131 -9.471 -14.574 1.00 95.56 81 GLY A C 1
ATOM 621 O O . GLY A 1 81 ? 16.018 -10.285 -14.343 1.00 95.56 81 GLY A O 1
ATOM 622 N N . ARG A 1 82 ? 15.243 -8.186 -14.246 1.00 96.50 82 ARG A N 1
ATOM 623 C CA . ARG A 1 82 ? 16.368 -7.622 -13.492 1.00 96.50 82 ARG A CA 1
ATOM 624 C C . ARG A 1 82 ? 15.880 -6.580 -12.488 1.00 96.50 82 ARG A C 1
ATOM 626 O O . ARG A 1 82 ? 14.823 -5.986 -12.721 1.00 96.50 82 ARG A O 1
ATOM 633 N N . PRO A 1 83 ? 16.625 -6.318 -11.400 1.00 96.25 83 PRO A N 1
ATOM 634 C CA . PRO A 1 83 ? 16.298 -5.230 -10.488 1.00 96.25 83 PRO A CA 1
ATOM 635 C C . PRO A 1 83 ? 16.135 -3.909 -11.245 1.00 96.25 83 PRO A C 1
ATOM 637 O O . PRO A 1 83 ? 16.927 -3.587 -12.132 1.00 96.25 83 PRO A O 1
ATOM 640 N N . ALA A 1 84 ? 15.100 -3.153 -10.897 1.00 93.75 84 ALA A N 1
ATOM 641 C CA . ALA A 1 84 ? 14.802 -1.860 -11.490 1.00 93.75 84 ALA A CA 1
ATOM 642 C C . ALA A 1 84 ? 14.802 -0.772 -10.424 1.00 93.75 84 ALA A C 1
ATOM 644 O O . ALA A 1 84 ? 14.205 -0.924 -9.355 1.00 93.75 84 ALA A O 1
ATOM 645 N N . HIS A 1 85 ? 15.438 0.351 -10.749 1.00 89.19 85 HIS A N 1
ATOM 646 C CA . HIS A 1 85 ? 15.336 1.548 -9.937 1.00 89.19 85 HIS A CA 1
ATOM 647 C C . HIS A 1 85 ? 14.060 2.302 -10.317 1.00 89.19 85 HIS A C 1
ATOM 649 O O . HIS A 1 85 ? 13.934 2.831 -11.420 1.00 89.19 85 HIS A O 1
ATOM 655 N N . CYS A 1 86 ? 13.093 2.319 -9.404 1.00 85.19 86 CYS A N 1
ATOM 656 C CA . CYS A 1 86 ? 11.819 3.001 -9.592 1.00 85.19 86 CYS A CA 1
ATOM 657 C C . CYS A 1 86 ? 11.801 4.306 -8.795 1.00 85.19 86 CYS A C 1
ATOM 659 O O . CYS A 1 86 ? 12.271 4.343 -7.654 1.00 85.19 86 CYS A O 1
ATOM 661 N N . LYS A 1 87 ? 11.159 5.350 -9.341 1.00 85.56 87 LYS A N 1
ATOM 662 C CA . LYS A 1 87 ? 10.818 6.547 -8.560 1.00 85.56 87 LYS A CA 1
ATOM 663 C C . LYS A 1 87 ? 10.066 6.118 -7.303 1.00 85.56 87 LYS A C 1
ATOM 665 O O . LYS A 1 87 ? 9.015 5.475 -7.385 1.00 85.56 87 LYS A O 1
ATOM 670 N N . THR A 1 88 ? 10.646 6.458 -6.161 1.00 89.31 88 THR A N 1
ATOM 671 C CA . THR A 1 88 ? 10.212 6.003 -4.845 1.00 89.31 88 THR A CA 1
ATOM 672 C C . THR A 1 88 ? 9.663 7.182 -4.061 1.00 89.31 88 THR A C 1
ATOM 674 O O . THR A 1 88 ? 10.194 8.288 -4.119 1.00 89.31 88 THR A O 1
ATOM 677 N N . ILE A 1 89 ? 8.588 6.950 -3.317 1.00 92.12 89 ILE A N 1
ATOM 678 C CA . ILE A 1 89 ? 8.018 7.921 -2.387 1.00 92.12 89 ILE A CA 1
ATOM 679 C C . ILE A 1 89 ? 8.168 7.415 -0.960 1.00 92.12 89 ILE A C 1
ATOM 681 O O . ILE A 1 89 ? 8.055 6.218 -0.702 1.00 92.12 89 ILE A O 1
ATOM 685 N N . THR A 1 90 ? 8.341 8.330 -0.015 1.00 92.88 90 THR A N 1
ATOM 686 C CA . THR A 1 90 ? 8.418 7.981 1.406 1.00 92.88 90 THR A CA 1
ATOM 687 C C . THR A 1 90 ? 7.102 8.304 2.100 1.00 92.88 90 THR A C 1
ATOM 689 O O . THR A 1 90 ? 6.550 9.399 1.953 1.00 92.88 90 THR A O 1
ATOM 692 N N . LYS A 1 91 ? 6.578 7.358 2.885 1.00 91.19 91 LYS A N 1
ATOM 693 C CA . LYS A 1 91 ? 5.435 7.593 3.777 1.00 91.19 91 LYS A CA 1
ATOM 694 C C . LYS A 1 91 ? 5.823 7.314 5.220 1.00 91.19 91 LYS A C 1
ATOM 696 O O . LYS A 1 91 ? 6.354 6.253 5.541 1.00 91.19 91 LYS A O 1
ATOM 701 N N . ASN A 1 92 ? 5.444 8.234 6.101 1.00 89.12 92 ASN A N 1
ATOM 702 C CA . ASN A 1 92 ? 5.584 8.039 7.539 1.00 89.12 92 ASN A CA 1
ATOM 703 C C . ASN A 1 92 ? 4.361 7.272 8.039 1.00 89.12 92 ASN A C 1
ATOM 705 O O . ASN A 1 92 ? 3.239 7.790 8.024 1.00 89.12 92 ASN A O 1
ATOM 709 N N . THR A 1 93 ? 4.586 6.043 8.478 1.00 83.94 93 THR A N 1
ATOM 710 C CA . THR A 1 93 ? 3.577 5.169 9.069 1.00 83.94 93 THR A CA 1
ATOM 711 C C . THR A 1 93 ? 3.717 5.230 10.585 1.00 83.94 93 THR A C 1
ATOM 713 O O . THR A 1 93 ? 4.825 5.260 11.118 1.00 83.94 93 THR A O 1
ATOM 716 N N . ARG A 1 94 ? 2.587 5.303 11.287 1.00 79.25 94 ARG A N 1
ATOM 717 C CA . ARG A 1 94 ? 2.560 5.093 12.734 1.00 79.25 94 ARG A CA 1
ATOM 718 C C . ARG A 1 94 ? 1.922 3.746 12.987 1.00 79.25 94 ARG A C 1
ATOM 720 O O . ARG A 1 94 ? 0.849 3.498 12.437 1.00 79.25 94 ARG A O 1
ATOM 727 N N . ASP A 1 95 ? 2.577 2.945 13.807 1.00 72.94 95 ASP A N 1
ATOM 728 C CA . ASP A 1 95 ? 2.025 1.700 14.318 1.00 72.94 95 ASP A CA 1
ATOM 729 C C . ASP A 1 95 ? 1.368 1.985 15.675 1.00 72.94 95 ASP A C 1
ATOM 731 O O . ASP A 1 95 ? 1.904 1.701 16.739 1.00 72.94 95 ASP A O 1
ATOM 735 N N . GLU A 1 96 ? 0.251 2.716 15.626 1.00 73.75 96 GLU A N 1
ATOM 736 C CA . GLU A 1 96 ? -0.591 2.969 16.797 1.00 73.75 96 GLU A CA 1
ATOM 737 C C . GLU A 1 96 ? -1.621 1.840 16.868 1.00 73.75 96 GLU A C 1
ATOM 739 O O . GLU A 1 96 ? -2.475 1.720 15.984 1.00 73.75 96 GLU A O 1
ATOM 744 N N . VAL A 1 97 ? -1.517 1.021 17.911 1.00 76.06 97 VAL A N 1
ATOM 745 C CA . VAL A 1 97 ? -2.411 -0.104 18.184 1.00 76.06 97 VAL A CA 1
ATOM 746 C C . VAL A 1 97 ? -3.253 0.279 19.396 1.00 76.06 97 VAL A C 1
ATOM 748 O O . VAL A 1 97 ? -2.746 0.330 20.515 1.00 76.06 97 VAL A O 1
ATOM 751 N N . LEU A 1 98 ? -4.530 0.593 19.176 1.00 79.56 98 LEU A N 1
ATOM 752 C CA . LEU A 1 98 ? -5.472 0.817 20.272 1.00 79.56 98 LEU A CA 1
ATOM 753 C C . LEU A 1 98 ? -6.112 -0.525 20.621 1.00 79.56 98 LEU A C 1
ATOM 755 O O . LEU A 1 98 ? -6.772 -1.149 19.789 1.00 79.56 98 LEU A O 1
ATOM 759 N N . TYR A 1 99 ? -5.900 -0.977 21.850 1.00 80.06 99 TYR A N 1
ATOM 760 C CA . TYR A 1 99 ? -6.439 -2.232 22.354 1.00 80.06 99 TYR A CA 1
ATOM 761 C C . TYR A 1 99 ? -7.211 -1.964 23.644 1.00 80.06 99 TYR A C 1
ATOM 763 O O . TYR A 1 99 ? -6.649 -1.440 24.604 1.00 80.06 99 TYR A O 1
ATOM 771 N N . ARG A 1 100 ? -8.499 -2.320 23.669 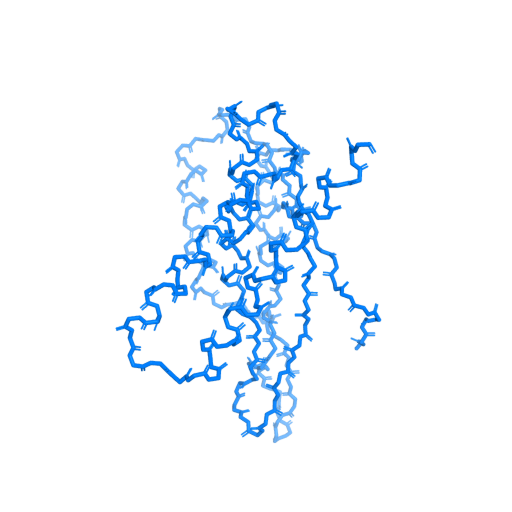1.00 83.19 100 ARG A N 1
ATOM 772 C CA . ARG A 1 100 ? -9.343 -2.237 24.869 1.00 83.19 100 ARG A CA 1
ATOM 773 C C . ARG A 1 100 ? -10.218 -3.480 24.958 1.00 83.19 100 ARG A C 1
ATOM 775 O O . ARG A 1 100 ? -11.360 -3.459 24.517 1.00 83.19 100 ARG A O 1
ATOM 782 N N . SER A 1 101 ? -9.652 -4.558 25.500 1.00 83.69 101 SER A N 1
ATOM 783 C CA . SER A 1 101 ? -10.349 -5.833 25.741 1.00 83.69 101 SER A CA 1
ATOM 784 C C . SER A 1 101 ? -11.174 -6.333 24.542 1.00 83.69 101 SER A C 1
ATOM 786 O O . SER A 1 101 ? -12.282 -6.830 24.712 1.00 83.69 101 SER A O 1
ATOM 788 N N . SER A 1 102 ? -10.647 -6.177 23.325 1.00 83.00 102 SER A N 1
ATOM 789 C CA . SER A 1 102 ? -11.294 -6.576 22.070 1.00 83.00 102 SER A CA 1
ATOM 790 C C . SER A 1 102 ? -10.549 -7.741 21.415 1.00 83.00 102 SER A C 1
ATOM 792 O O . SER A 1 102 ? -9.355 -7.922 21.647 1.00 83.00 102 SER A O 1
ATOM 794 N N . LEU A 1 103 ? -11.230 -8.530 20.573 1.00 82.25 103 LEU A N 1
ATOM 795 C CA . LEU A 1 103 ? -10.603 -9.652 19.855 1.00 82.25 103 LEU A CA 1
ATOM 796 C C . LEU A 1 103 ? -9.460 -9.172 18.949 1.00 82.25 103 LEU A C 1
ATOM 798 O O . LEU A 1 103 ? -8.354 -9.707 18.999 1.00 82.25 103 LEU A O 1
ATOM 802 N N . LEU A 1 104 ? -9.732 -8.136 18.153 1.00 83.38 104 LEU A N 1
ATOM 803 C CA . LEU A 1 104 ? -8.764 -7.494 17.274 1.00 83.38 104 LEU A CA 1
ATOM 804 C C . LEU A 1 104 ? -8.472 -6.076 17.773 1.00 83.38 104 LEU A C 1
ATOM 806 O O . LEU A 1 104 ? -9.399 -5.364 18.180 1.00 83.38 104 LEU A O 1
ATOM 810 N N . PRO A 1 105 ? -7.204 -5.639 17.752 1.00 84.62 105 PRO A N 1
ATOM 811 C CA . PRO A 1 105 ? -6.879 -4.258 18.053 1.00 84.62 105 PRO A CA 1
ATOM 812 C C . PRO A 1 105 ? -7.311 -3.336 16.910 1.00 84.62 105 PRO A C 1
ATOM 814 O O . PRO A 1 105 ? -7.262 -3.703 15.733 1.00 84.62 105 PRO A O 1
ATOM 817 N N . TRP A 1 106 ? -7.641 -2.093 17.243 1.00 83.81 106 TRP A N 1
ATOM 818 C CA . TRP A 1 106 ? -7.842 -1.061 16.238 1.00 83.81 106 TRP A CA 1
ATOM 819 C C . TRP A 1 106 ? -6.490 -0.602 15.687 1.00 83.81 106 TRP A C 1
ATOM 821 O O . TRP A 1 106 ? -5.626 -0.111 16.421 1.00 83.81 106 TRP A O 1
ATOM 831 N N . ARG A 1 107 ? -6.320 -0.756 14.371 1.00 84.12 107 ARG A N 1
ATOM 832 C CA . ARG A 1 107 ? -5.129 -0.356 13.614 1.00 84.12 107 ARG A CA 1
ATOM 833 C C . ARG A 1 107 ? -5.529 0.590 12.488 1.00 84.12 107 ARG A C 1
ATOM 835 O O . ARG A 1 107 ? -6.664 0.606 12.018 1.00 84.12 107 ARG A O 1
ATOM 842 N N . ARG A 1 108 ? -4.572 1.376 12.001 1.00 85.31 108 ARG A N 1
ATOM 843 C CA . ARG A 1 108 ? -4.787 2.193 10.798 1.00 85.31 108 ARG A CA 1
ATOM 844 C C . ARG A 1 108 ? -4.958 1.288 9.576 1.00 85.31 108 ARG A C 1
ATOM 846 O O . ARG A 1 108 ? -4.190 0.350 9.399 1.00 85.31 108 ARG A O 1
ATOM 853 N N . SER A 1 109 ? -5.919 1.614 8.711 1.00 87.94 109 SER A N 1
ATOM 854 C CA . SER A 1 109 ? -6.220 0.820 7.513 1.00 87.94 109 SER A CA 1
ATOM 855 C C . SER A 1 109 ? -5.004 0.709 6.569 1.00 87.94 109 SER A C 1
ATOM 857 O O . SER A 1 109 ? -4.545 1.738 6.051 1.00 87.94 109 SER A O 1
ATOM 859 N N . PRO A 1 110 ? -4.489 -0.510 6.296 1.00 87.31 110 PRO A N 1
ATOM 860 C CA . PRO A 1 110 ? -3.420 -0.716 5.319 1.00 87.31 110 PRO A CA 1
ATOM 861 C C . PRO A 1 110 ? -3.899 -0.434 3.889 1.00 87.31 110 PRO A C 1
ATOM 863 O O . PRO A 1 110 ? -3.143 0.112 3.085 1.00 87.31 110 PRO A O 1
ATOM 866 N N . THR A 1 111 ? -5.173 -0.702 3.589 1.00 91.12 111 THR A N 1
ATOM 867 C CA . THR A 1 111 ? -5.803 -0.384 2.299 1.00 91.12 111 THR A CA 1
ATOM 868 C C . THR A 1 111 ? -5.778 1.115 2.028 1.00 91.12 111 THR A C 1
ATOM 870 O O . THR A 1 111 ? -5.425 1.546 0.933 1.00 91.12 111 THR A O 1
ATOM 873 N N . TRP A 1 112 ? -6.057 1.943 3.039 1.00 92.12 112 TRP A N 1
ATOM 874 C CA . TRP A 1 112 ? -5.972 3.395 2.882 1.00 92.12 112 TRP A CA 1
ATOM 875 C C . TRP A 1 112 ? -4.542 3.881 2.604 1.00 92.12 112 TRP A C 1
ATOM 877 O O . TRP A 1 112 ? -4.333 4.814 1.821 1.00 92.12 112 TRP A O 1
ATOM 887 N N . LEU A 1 113 ? -3.532 3.249 3.214 1.00 92.44 113 LEU A N 1
ATOM 888 C CA . LEU A 1 113 ? -2.134 3.531 2.884 1.00 92.44 113 LEU A CA 1
ATOM 889 C C . LEU A 1 113 ? -1.825 3.150 1.430 1.00 92.44 113 LEU A C 1
ATOM 891 O O . LEU A 1 113 ? -1.221 3.961 0.727 1.00 92.44 113 LEU A O 1
ATOM 895 N N . LEU A 1 114 ? -2.272 1.972 0.983 1.00 93.12 114 LEU A N 1
ATOM 896 C CA . LEU A 1 114 ? -2.099 1.499 -0.391 1.00 93.12 114 LEU A CA 1
ATOM 897 C C . LEU A 1 114 ? -2.705 2.478 -1.402 1.00 93.12 114 LEU A C 1
ATOM 899 O O . LEU A 1 114 ? -1.992 2.921 -2.298 1.00 93.12 114 LEU A O 1
ATOM 903 N N . VAL A 1 115 ? -3.962 2.891 -1.213 1.00 95.00 115 VAL A N 1
ATOM 904 C CA . VAL A 1 115 ? -4.638 3.873 -2.082 1.00 95.00 115 VAL A CA 1
ATOM 905 C C . VAL A 1 115 ? -3.826 5.165 -2.170 1.00 95.00 115 VAL A C 1
ATOM 907 O O . VAL A 1 115 ? -3.530 5.652 -3.257 1.00 95.00 115 VAL A O 1
ATOM 910 N N . ARG A 1 116 ? -3.371 5.700 -1.030 1.00 93.94 116 ARG A N 1
ATOM 911 C CA . ARG A 1 116 ? -2.562 6.930 -0.993 1.00 93.94 116 ARG A CA 1
ATOM 912 C C . ARG A 1 116 ? -1.186 6.794 -1.644 1.00 93.94 116 ARG A C 1
ATOM 914 O O . ARG A 1 116 ? -0.640 7.809 -2.079 1.00 93.94 116 ARG A O 1
ATOM 921 N N . VAL A 1 117 ? -0.585 5.607 -1.611 1.00 94.19 117 VAL A N 1
ATOM 922 C CA . VAL A 1 117 ? 0.700 5.314 -2.262 1.00 94.19 117 VAL A CA 1
ATOM 923 C C . VAL A 1 117 ? 0.498 5.183 -3.767 1.00 94.19 117 VAL A C 1
ATOM 925 O O . VAL A 1 117 ? 1.176 5.879 -4.518 1.00 94.19 117 VAL A O 1
ATOM 928 N N . ALA A 1 118 ? -0.467 4.368 -4.195 1.00 93.88 118 ALA A N 1
ATOM 929 C CA . ALA A 1 118 ? -0.801 4.155 -5.599 1.00 93.88 118 ALA A CA 1
ATOM 930 C C . ALA A 1 118 ? -1.184 5.467 -6.289 1.00 93.88 118 ALA A C 1
ATOM 932 O O . ALA A 1 118 ? -0.652 5.782 -7.351 1.00 93.88 118 ALA A O 1
ATOM 933 N N . LEU A 1 119 ? -2.022 6.277 -5.642 1.00 93.88 119 LEU A N 1
ATOM 934 C CA . LEU A 1 119 ? -2.419 7.586 -6.145 1.00 93.88 119 LEU A CA 1
ATOM 935 C C . LEU A 1 119 ? -1.215 8.524 -6.311 1.00 93.88 119 LEU A C 1
ATOM 937 O O . LEU A 1 119 ? -1.039 9.105 -7.375 1.00 93.88 119 LEU A O 1
ATOM 941 N N . GLN A 1 120 ? -0.348 8.649 -5.296 1.00 92.88 120 GLN A N 1
ATOM 942 C CA . GLN A 1 120 ? 0.825 9.524 -5.409 1.00 92.88 120 GLN A CA 1
ATOM 943 C C . GLN A 1 120 ? 1.799 9.044 -6.492 1.00 92.88 120 GLN A C 1
ATOM 945 O O . GLN A 1 120 ? 2.331 9.874 -7.221 1.00 92.88 120 GLN A O 1
ATOM 950 N N . LEU A 1 121 ? 2.040 7.732 -6.596 1.00 91.50 121 LEU A N 1
ATOM 951 C CA . LEU A 1 121 ? 2.909 7.163 -7.631 1.00 91.50 121 LEU A CA 1
ATOM 952 C C . LEU A 1 121 ? 2.328 7.335 -9.036 1.00 91.50 121 LEU A C 1
ATOM 954 O O . LEU A 1 121 ? 3.082 7.543 -9.977 1.00 91.50 121 LEU A O 1
ATOM 958 N N . SER A 1 122 ? 1.007 7.244 -9.187 1.00 91.00 122 SER A N 1
ATOM 959 C CA . SER A 1 122 ? 0.349 7.420 -10.486 1.00 91.00 122 SER A CA 1
ATOM 960 C C . SER A 1 122 ? 0.414 8.878 -10.930 1.00 91.00 122 SER A C 1
ATOM 962 O O . SER A 1 122 ? 0.845 9.162 -12.043 1.00 91.00 122 SER A O 1
ATOM 964 N N . LEU A 1 123 ? 0.087 9.811 -10.030 1.00 89.06 123 LEU A N 1
ATOM 965 C CA . LEU A 1 123 ? 0.157 11.244 -10.319 1.00 89.06 123 LEU A CA 1
ATOM 966 C C . LEU A 1 123 ? 1.594 11.708 -10.586 1.00 89.06 123 LEU A C 1
ATOM 968 O O . LEU A 1 123 ? 1.806 12.517 -11.478 1.00 89.06 123 LEU A O 1
ATOM 972 N N . SER A 1 124 ? 2.591 11.167 -9.877 1.00 85.31 124 SER A N 1
ATOM 973 C CA . SER A 1 124 ? 4.001 11.545 -10.073 1.00 85.31 124 SER A CA 1
ATOM 974 C C . SER A 1 124 ? 4.638 10.999 -11.352 1.00 85.31 124 SER A C 1
ATOM 976 O O . SER A 1 124 ? 5.758 11.393 -11.684 1.00 85.31 124 SER A O 1
ATOM 978 N N . ARG A 1 125 ? 3.958 10.071 -12.034 1.00 83.00 125 ARG A N 1
ATOM 979 C CA . ARG A 1 125 ? 4.344 9.518 -13.339 1.00 83.00 125 ARG A CA 1
ATOM 980 C C . ARG A 1 125 ? 3.584 10.178 -14.493 1.00 83.00 125 ARG A C 1
ATOM 982 O O . ARG A 1 125 ? 3.834 9.830 -15.641 1.00 83.00 125 ARG A O 1
ATOM 989 N N . CYS A 1 126 ? 2.661 11.098 -14.207 1.00 80.12 126 CYS A N 1
ATOM 990 C CA . CYS A 1 126 ? 1.877 11.765 -15.236 1.00 80.12 126 CYS A CA 1
ATOM 991 C C . CYS A 1 126 ? 2.745 12.798 -15.987 1.00 80.12 126 CYS A C 1
ATOM 993 O O . CYS A 1 126 ? 3.271 13.712 -15.341 1.00 80.12 126 CYS A O 1
ATOM 995 N N . PRO A 1 127 ? 2.886 12.712 -17.326 1.00 67.94 127 PRO A N 1
ATOM 996 C CA . PRO A 1 127 ? 3.763 13.597 -18.103 1.00 67.94 127 PRO A CA 1
ATOM 997 C C . PRO A 1 127 ? 3.423 15.085 -17.963 1.00 67.94 127 PRO A C 1
ATOM 999 O O . PRO A 1 127 ? 4.309 15.932 -17.986 1.00 67.94 127 PRO A O 1
ATOM 1002 N N . THR A 1 128 ? 2.143 15.404 -17.748 1.00 68.25 128 THR A N 1
ATOM 1003 C CA . THR A 1 128 ? 1.647 16.779 -17.574 1.00 68.25 128 THR A CA 1
ATOM 1004 C C . THR A 1 128 ? 2.118 17.444 -16.279 1.00 68.25 128 THR A C 1
ATOM 1006 O O . THR A 1 128 ? 1.911 18.639 -16.103 1.00 68.25 128 THR A O 1
ATOM 1009 N N . THR A 1 129 ? 2.765 16.700 -15.377 1.00 60.94 129 THR A N 1
ATOM 1010 C CA . THR A 1 129 ? 3.263 17.210 -14.088 1.00 60.94 129 THR A CA 1
ATOM 1011 C C . THR A 1 129 ? 4.771 17.455 -14.063 1.00 60.94 129 THR A C 1
ATOM 1013 O O . THR A 1 129 ? 5.308 17.775 -13.008 1.00 60.94 129 THR A O 1
ATOM 1016 N N . ALA A 1 130 ? 5.462 17.335 -15.204 1.00 58.69 130 ALA A N 1
ATOM 1017 C CA . ALA A 1 130 ? 6.924 17.425 -15.282 1.00 58.69 130 ALA A CA 1
ATOM 1018 C C . ALA A 1 130 ? 7.512 18.772 -14.808 1.00 58.69 130 ALA A C 1
ATOM 1020 O O . ALA A 1 130 ? 8.675 18.820 -14.418 1.00 58.69 130 ALA A O 1
ATOM 1021 N N . THR A 1 131 ? 6.724 19.851 -14.826 1.00 59.59 131 THR A N 1
ATOM 1022 C CA . THR A 1 131 ? 7.125 21.194 -14.369 1.00 59.59 131 THR A CA 1
ATOM 1023 C C . THR A 1 131 ? 6.721 21.499 -12.926 1.00 59.59 131 THR A C 1
ATOM 1025 O O . THR A 1 131 ? 7.176 22.493 -12.361 1.00 59.59 131 THR A O 1
ATOM 1028 N N . ALA A 1 132 ? 5.866 20.672 -12.321 1.00 63.03 132 ALA A N 1
ATOM 1029 C CA . ALA A 1 132 ? 5.395 20.865 -10.959 1.00 63.03 132 ALA A CA 1
ATOM 1030 C C . ALA A 1 132 ? 6.370 20.244 -9.952 1.00 63.03 132 ALA A C 1
ATOM 1032 O O . ALA A 1 132 ? 7.056 19.264 -10.240 1.00 63.03 132 ALA A O 1
ATOM 1033 N N . GLU A 1 133 ? 6.398 20.781 -8.730 1.00 69.75 133 GLU A N 1
ATOM 1034 C CA . GLU A 1 133 ? 7.134 20.138 -7.643 1.00 69.75 133 GLU A CA 1
ATOM 1035 C C . GLU A 1 133 ? 6.677 18.692 -7.439 1.00 69.75 133 GLU A C 1
ATOM 1037 O O . GLU A 1 133 ? 5.483 18.373 -7.493 1.00 69.75 133 GLU A O 1
ATOM 1042 N N . ASP A 1 134 ? 7.634 17.825 -7.109 1.00 71.56 134 ASP A N 1
ATOM 1043 C CA . ASP A 1 134 ? 7.381 16.410 -6.889 1.00 71.56 134 ASP A CA 1
ATOM 1044 C C . ASP A 1 134 ? 6.281 16.186 -5.833 1.00 71.56 134 ASP A 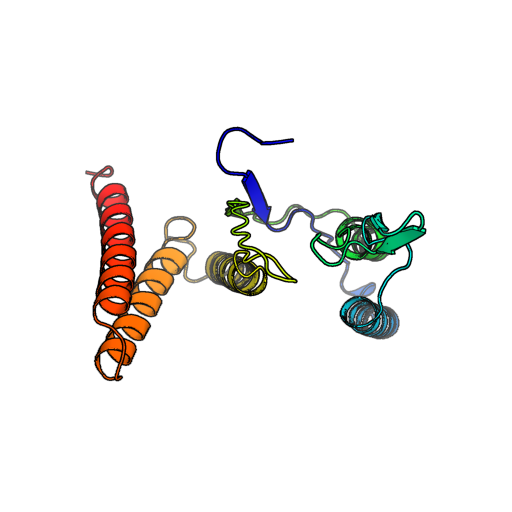C 1
ATOM 1046 O O . ASP A 1 134 ? 6.440 16.397 -4.626 1.00 71.56 134 ASP A O 1
ATOM 1050 N N . GLY A 1 135 ? 5.120 15.729 -6.311 1.00 78.31 135 GLY A N 1
ATOM 1051 C CA . GLY A 1 135 ? 3.950 15.447 -5.485 1.00 78.31 135 GLY A CA 1
ATOM 1052 C C . GLY A 1 135 ? 3.033 16.639 -5.185 1.00 78.31 135 GLY A C 1
ATOM 1053 O O . GLY A 1 135 ? 2.155 16.470 -4.336 1.00 78.31 135 GLY A O 1
ATOM 1054 N N . ALA A 1 136 ? 3.180 17.791 -5.851 1.00 84.19 136 ALA A N 1
ATOM 1055 C CA . ALA A 1 136 ? 2.255 18.929 -5.739 1.00 84.19 136 ALA A CA 1
ATOM 1056 C C . ALA A 1 136 ? 0.810 18.523 -6.069 1.00 84.19 136 ALA A C 1
ATOM 1058 O O . ALA A 1 136 ? -0.055 18.578 -5.195 1.00 84.19 136 ALA A O 1
ATOM 1059 N N . LEU A 1 137 ? 0.588 17.939 -7.252 1.00 88.25 137 LEU A N 1
ATOM 1060 C CA . LEU A 1 137 ? -0.739 17.485 -7.686 1.00 88.25 137 LEU A CA 1
ATOM 1061 C C . LEU A 1 137 ? -1.368 16.476 -6.711 1.00 88.25 137 LEU A C 1
ATOM 1063 O O . LEU A 1 137 ? -2.562 16.512 -6.430 1.00 88.25 137 LEU A O 1
ATOM 1067 N N . TYR A 1 138 ? -0.556 15.590 -6.125 1.00 91.00 138 TYR A N 1
ATOM 1068 C CA . TYR A 1 138 ? -1.032 14.677 -5.084 1.00 91.00 138 TYR A CA 1
ATOM 1069 C C . TYR A 1 138 ? -1.488 15.425 -3.823 1.00 91.00 138 TYR A C 1
ATOM 1071 O O . TYR A 1 138 ? -2.489 15.049 -3.212 1.00 91.00 138 TYR A O 1
ATOM 1079 N N . LYS A 1 139 ? -0.749 16.454 -3.388 1.00 90.06 139 LYS A N 1
ATOM 1080 C CA . LYS A 1 139 ? -1.109 17.248 -2.205 1.00 90.06 139 LYS A CA 1
ATOM 1081 C C . LYS A 1 139 ? -2.399 18.029 -2.448 1.00 90.06 139 LYS A C 1
ATOM 1083 O O . LYS A 1 139 ? -3.251 18.000 -1.562 1.00 90.06 139 LYS A O 1
ATOM 1088 N N . GLU A 1 140 ? -2.536 18.660 -3.609 1.00 90.62 140 GLU A N 1
ATOM 1089 C CA . GLU A 1 140 ? -3.724 19.413 -4.030 1.00 90.62 140 GLU A CA 1
ATOM 1090 C C . GLU A 1 140 ? -4.948 18.505 -4.123 1.00 90.62 140 GLU A C 1
ATOM 1092 O O . GLU A 1 140 ? -5.945 18.743 -3.442 1.00 90.62 140 GLU A O 1
ATOM 1097 N N . PHE A 1 141 ? -4.834 17.383 -4.842 1.00 92.50 141 PHE A N 1
ATOM 1098 C CA . PHE A 1 141 ? -5.908 16.396 -4.924 1.00 92.50 141 PHE A CA 1
ATOM 1099 C C . PHE A 1 141 ? -6.340 15.921 -3.534 1.00 92.50 141 PHE A C 1
ATOM 1101 O O . PHE A 1 141 ? -7.525 15.852 -3.233 1.00 92.50 141 PHE A O 1
ATOM 1108 N N . MET A 1 142 ? -5.389 15.608 -2.647 1.00 93.31 142 MET A N 1
ATOM 1109 C CA . MET A 1 142 ? -5.723 15.150 -1.297 1.00 93.31 142 MET A CA 1
ATOM 1110 C C . MET A 1 142 ? -6.399 16.229 -0.443 1.00 93.31 142 MET A C 1
ATOM 1112 O O . MET A 1 142 ? -7.080 15.870 0.516 1.00 93.31 142 MET A O 1
ATOM 1116 N N . GLN A 1 143 ? -6.163 17.516 -0.709 1.00 93.69 143 GLN A N 1
ATOM 1117 C CA . GLN A 1 143 ? -6.863 18.612 -0.035 1.00 93.69 143 GLN A CA 1
ATOM 1118 C C . GLN A 1 143 ? -8.288 18.721 -0.566 1.00 93.69 143 GLN A C 1
ATOM 1120 O O . GLN A 1 143 ? -9.217 18.674 0.234 1.00 93.69 143 GLN A O 1
ATOM 1125 N N . TYR A 1 144 ? -8.442 18.758 -1.892 1.00 95.06 144 TYR A N 1
ATOM 1126 C CA . TYR A 1 144 ? -9.742 18.764 -2.555 1.00 95.06 144 TYR A CA 1
ATOM 1127 C C . TYR A 1 144 ? -10.604 17.576 -2.113 1.00 95.06 144 TYR A C 1
ATOM 1129 O O . TYR A 1 144 ? -11.698 17.772 -1.605 1.00 95.06 144 TYR A O 1
ATOM 1137 N N . PHE A 1 145 ? -10.070 16.355 -2.175 1.00 95.25 145 PHE A N 1
ATOM 1138 C CA . PHE A 1 145 ? -10.771 15.136 -1.771 1.00 95.25 145 PHE A CA 1
ATOM 1139 C C . PHE A 1 145 ? -11.246 15.172 -0.312 1.00 95.25 145 PHE A C 1
ATOM 1141 O O . PHE A 1 145 ? -12.336 14.713 0.004 1.00 95.25 145 PHE A O 1
ATOM 1148 N N . LEU A 1 146 ? -10.441 15.719 0.606 1.00 94.88 146 LEU A N 1
ATOM 1149 C CA . LEU A 1 146 ? -10.847 15.841 2.009 1.00 94.88 146 LEU A CA 1
ATOM 1150 C C . LEU A 1 146 ? -11.882 16.948 2.227 1.00 94.88 146 LEU A C 1
ATOM 1152 O O . LEU A 1 146 ? -12.725 16.798 3.107 1.00 94.88 146 LEU A O 1
ATOM 1156 N N . ALA A 1 147 ? -11.803 18.040 1.466 1.00 96.38 147 ALA A N 1
ATOM 1157 C CA . ALA A 1 147 ? -12.804 19.099 1.483 1.00 96.38 147 ALA A CA 1
ATOM 1158 C C . ALA A 1 147 ? -14.147 18.602 0.939 1.00 96.38 147 ALA A C 1
ATOM 1160 O O . ALA A 1 147 ? -15.177 18.874 1.542 1.00 96.38 147 ALA A O 1
ATOM 1161 N N . ASP A 1 148 ? -14.117 17.816 -0.134 1.00 96.75 148 ASP A N 1
ATOM 1162 C CA . ASP A 1 148 ? -15.294 17.200 -0.737 1.00 96.75 148 ASP A CA 1
ATOM 1163 C C . ASP A 1 148 ? -15.973 16.232 0.241 1.00 96.75 148 ASP A C 1
ATOM 1165 O O . ASP A 1 148 ? -17.142 16.410 0.563 1.00 96.75 148 ASP A O 1
ATOM 1169 N N . ILE A 1 149 ? -15.213 15.316 0.860 1.00 95.50 149 ILE A N 1
ATOM 1170 C CA . ILE A 1 149 ? -15.752 14.432 1.910 1.00 95.50 149 ILE A CA 1
ATOM 1171 C C . ILE A 1 149 ? -16.344 15.237 3.073 1.00 95.50 149 ILE A C 1
ATOM 1173 O O . ILE A 1 149 ? -17.377 14.853 3.609 1.00 95.50 149 ILE A O 1
ATOM 1177 N N . LEU A 1 150 ? -15.691 16.321 3.505 1.00 96.06 150 LEU A N 1
ATOM 1178 C CA . LEU A 1 150 ? -16.217 17.162 4.582 1.00 96.06 150 LEU A CA 1
ATOM 1179 C C . LEU A 1 150 ? -17.526 17.849 4.181 1.00 96.06 150 LEU A C 1
ATOM 1181 O O . LEU A 1 150 ? -18.429 17.933 5.008 1.00 96.06 150 LEU A O 1
ATOM 1185 N N . ARG A 1 151 ? -17.635 18.319 2.936 1.00 96.00 151 ARG A N 1
ATOM 1186 C CA . ARG A 1 151 ? -18.859 18.927 2.409 1.00 96.00 151 ARG A CA 1
ATOM 1187 C C . ARG A 1 151 ? -20.006 17.920 2.397 1.00 96.00 151 ARG A C 1
ATOM 1189 O O . ARG A 1 151 ? -21.070 18.233 2.916 1.00 96.00 151 ARG A O 1
ATOM 1196 N N . GLU A 1 152 ? -19.772 16.720 1.870 1.00 95.62 152 GLU A N 1
ATOM 1197 C CA . GLU A 1 152 ? -20.786 15.658 1.862 1.00 95.62 152 GLU A CA 1
ATOM 1198 C C . GLU A 1 152 ? -21.161 15.250 3.294 1.00 95.62 152 GLU A C 1
ATOM 1200 O O . GLU A 1 152 ? -22.337 15.176 3.634 1.00 95.62 152 GLU A O 1
ATOM 1205 N N . ALA A 1 153 ? -20.175 15.093 4.181 1.00 94.69 153 ALA A N 1
ATOM 1206 C CA . ALA A 1 153 ? -20.407 14.768 5.586 1.00 94.69 153 ALA A CA 1
ATOM 1207 C C . ALA A 1 153 ? -21.248 15.823 6.319 1.00 94.69 153 ALA A C 1
ATOM 1209 O O . ALA A 1 153 ? -22.075 15.463 7.149 1.00 94.69 153 ALA A O 1
ATOM 1210 N N . ALA A 1 154 ? -21.067 17.109 6.006 1.00 93.62 154 ALA A N 1
ATOM 1211 C CA . ALA A 1 154 ? -21.861 18.191 6.584 1.00 93.62 154 ALA A CA 1
ATOM 1212 C C . ALA A 1 154 ? -23.331 18.173 6.125 1.00 93.62 154 ALA A C 1
ATOM 1214 O O . ALA A 1 154 ? -24.176 18.769 6.787 1.00 93.62 154 ALA A O 1
ATOM 1215 N N . SER A 1 155 ? -23.636 17.501 5.010 1.00 93.75 155 SER A N 1
ATOM 1216 C CA . SER A 1 155 ? -25.009 17.284 4.534 1.00 93.75 155 SER A CA 1
ATOM 1217 C C . SER A 1 155 ? -25.665 16.022 5.111 1.00 93.75 155 SER A C 1
ATOM 1219 O O . SER A 1 155 ? -26.855 15.795 4.902 1.00 93.75 155 SER A O 1
ATOM 1221 N N . CYS A 1 156 ? -24.906 15.204 5.844 1.00 93.81 156 CYS A N 1
ATOM 1222 C CA . CYS A 1 156 ? -25.384 13.997 6.510 1.00 93.81 156 CYS A CA 1
ATOM 1223 C C . CYS A 1 156 ? -25.578 14.229 8.017 1.00 93.81 156 CYS A C 1
ATOM 1225 O O . CYS A 1 156 ? -24.968 15.115 8.613 1.00 93.81 156 CYS A O 1
ATOM 1227 N N . GLU A 1 157 ? -26.368 13.369 8.663 1.00 91.44 157 GLU A N 1
ATOM 1228 C CA . GLU A 1 157 ? -26.506 13.343 10.125 1.00 91.44 157 GLU A CA 1
ATOM 1229 C C . GLU A 1 157 ? -25.262 12.716 10.779 1.00 91.44 157 GLU A C 1
ATOM 1231 O O . GLU A 1 157 ? -25.239 11.544 11.152 1.00 91.44 157 GLU A O 1
ATOM 1236 N N . ILE A 1 158 ? -24.184 13.498 10.869 1.00 93.94 158 ILE A N 1
ATOM 1237 C CA . ILE A 1 158 ? -22.918 13.107 11.498 1.00 93.94 158 ILE A CA 1
ATOM 1238 C C . ILE A 1 158 ? -22.684 13.941 12.761 1.00 93.94 158 ILE A C 1
ATOM 1240 O O . ILE A 1 158 ? -22.949 15.140 12.789 1.00 93.94 158 ILE A O 1
ATOM 1244 N N . GLU A 1 159 ? -22.140 13.311 13.805 1.00 96.19 159 GLU A N 1
ATOM 1245 C CA . GLU A 1 159 ? -21.782 13.974 15.062 1.00 96.19 159 GLU A CA 1
ATOM 1246 C C . GLU A 1 159 ? -20.835 15.170 14.847 1.00 96.19 159 GLU A C 1
ATOM 1248 O O . GLU A 1 159 ? -19.815 15.077 14.151 1.00 96.19 159 GLU A O 1
ATOM 1253 N N . SER A 1 160 ? -21.128 16.286 15.521 1.00 94.25 160 SER A N 1
ATOM 1254 C CA . SER A 1 160 ? -20.358 17.534 15.432 1.00 94.25 160 SER A CA 1
ATOM 1255 C C . SER A 1 160 ? -18.868 17.354 15.739 1.00 94.25 160 SER A C 1
ATOM 1257 O O . SER A 1 160 ? -18.024 17.975 15.092 1.00 94.25 160 SER A O 1
ATOM 1259 N N . ASP A 1 161 ? -18.519 16.463 16.670 1.00 96.00 161 ASP A N 1
ATOM 1260 C CA . ASP A 1 161 ? -17.127 16.177 17.039 1.00 96.00 161 ASP A CA 1
ATOM 1261 C C . ASP A 1 161 ? -16.344 15.523 15.893 1.00 96.00 161 ASP A C 1
ATOM 1263 O O . ASP A 1 161 ? -15.151 15.797 15.682 1.00 96.00 161 ASP A O 1
ATOM 1267 N N . LEU A 1 162 ? -17.017 14.680 15.103 1.00 95.12 162 LEU A N 1
ATOM 1268 C CA . LEU A 1 162 ? -16.424 14.052 13.930 1.00 95.12 162 LEU A CA 1
ATOM 1269 C C . LEU A 1 162 ? -16.240 15.079 12.808 1.00 95.12 162 LEU A C 1
ATOM 1271 O O . LEU A 1 162 ? -15.151 15.145 12.228 1.00 95.12 162 LEU A O 1
ATOM 1275 N N . LEU A 1 163 ? -17.238 15.934 12.563 1.00 95.56 163 LEU A N 1
ATOM 1276 C CA . LEU A 1 163 ? -17.133 17.040 11.603 1.00 95.56 163 LEU A CA 1
ATOM 1277 C C . LEU A 1 163 ? -15.991 17.996 11.967 1.00 95.56 163 LEU A C 1
ATOM 1279 O O . LEU A 1 163 ? -15.151 18.317 11.120 1.00 95.56 163 LEU A O 1
ATOM 1283 N N . PHE A 1 164 ? -15.881 18.377 13.242 1.00 96.31 164 PHE A N 1
ATOM 1284 C CA . PHE A 1 164 ? -14.779 19.201 13.732 1.00 96.31 164 PHE A CA 1
ATOM 1285 C C . PHE A 1 164 ? -13.421 18.519 13.523 1.00 96.31 164 PHE A C 1
ATOM 1287 O O . PHE A 1 164 ? -12.464 19.139 13.051 1.00 96.31 164 PHE A O 1
ATOM 1294 N N . SER A 1 165 ? -13.328 17.217 13.803 1.00 96.00 165 SER A N 1
ATOM 1295 C CA . SER A 1 165 ? -12.105 16.436 13.587 1.00 96.00 165 SER A CA 1
ATOM 1296 C C . SER A 1 165 ? -11.697 16.382 12.109 1.00 96.00 165 SER A C 1
ATOM 1298 O O . SER A 1 165 ? -10.505 16.463 11.780 1.00 96.00 165 SER A O 1
ATOM 1300 N N . MET A 1 166 ? -12.670 16.261 11.204 1.00 95.69 166 MET A N 1
ATOM 1301 C CA . MET A 1 166 ? -12.455 16.288 9.757 1.00 95.69 166 MET A CA 1
ATOM 1302 C C . MET A 1 166 ? -11.975 17.667 9.293 1.00 95.69 166 MET A C 1
ATOM 1304 O O . MET A 1 166 ? -10.940 17.753 8.622 1.00 95.69 166 MET A O 1
ATOM 1308 N N . TYR A 1 167 ? -12.652 18.732 9.728 1.00 95.88 167 TYR A N 1
ATOM 1309 C CA . TYR A 1 167 ? -12.268 20.117 9.463 1.00 95.88 167 TYR A CA 1
ATOM 1310 C C . TYR A 1 167 ? -10.846 20.419 9.949 1.00 95.88 167 TYR A C 1
ATOM 1312 O O . TYR A 1 167 ? -9.987 20.818 9.163 1.00 95.88 167 TYR A O 1
ATOM 1320 N N . ALA A 1 168 ? -10.535 20.117 11.212 1.00 96.50 168 ALA A N 1
ATOM 1321 C CA . ALA A 1 168 ? -9.210 20.336 11.786 1.00 96.50 168 ALA A CA 1
ATOM 1322 C C . ALA A 1 168 ? -8.107 19.577 11.024 1.00 96.50 168 ALA A C 1
ATOM 1324 O O . ALA A 1 168 ? -6.963 20.030 10.930 1.00 96.50 168 ALA A O 1
ATOM 1325 N N . LYS A 1 169 ? -8.418 18.406 10.458 1.00 92.56 169 LYS A N 1
ATOM 1326 C CA . LYS A 1 169 ? -7.474 17.621 9.653 1.00 92.56 169 LYS A CA 1
ATOM 1327 C C . LYS A 1 169 ? -7.234 18.227 8.271 1.00 92.56 169 LYS A C 1
ATOM 1329 O O . LYS A 1 169 ? -6.095 18.160 7.794 1.00 92.56 169 LYS A O 1
ATOM 1334 N N . LEU A 1 170 ? -8.271 18.774 7.638 1.00 94.88 170 LEU A N 1
ATOM 1335 C CA . LEU A 1 170 ? -8.167 19.510 6.379 1.00 94.88 170 LEU A CA 1
ATOM 1336 C C . LEU A 1 170 ? -7.368 20.800 6.580 1.00 94.88 170 LEU A C 1
ATOM 1338 O O . LEU A 1 170 ? -6.367 21.020 5.900 1.00 94.88 170 LEU A O 1
ATOM 1342 N N . GLU A 1 171 ? -7.732 21.587 7.584 1.00 94.56 171 GLU A N 1
ATOM 1343 C CA . GLU A 1 171 ? -7.105 22.867 7.906 1.00 94.56 171 GLU A CA 1
ATOM 1344 C C . GLU A 1 171 ? -5.597 22.697 8.192 1.00 94.56 171 GLU A C 1
ATOM 1346 O O . GLU A 1 171 ? -4.756 23.372 7.591 1.00 94.56 171 GLU A O 1
ATOM 1351 N N . ARG A 1 172 ? -5.203 21.684 8.981 1.00 92.06 172 ARG A N 1
ATOM 1352 C CA . ARG A 1 172 ? -3.779 21.370 9.225 1.00 92.06 172 ARG A CA 1
ATOM 1353 C C . ARG A 1 172 ? -3.022 20.992 7.951 1.00 92.06 172 ARG A C 1
ATOM 1355 O O . ARG A 1 172 ? -1.800 21.141 7.903 1.00 92.06 172 ARG A O 1
ATOM 1362 N N . ARG A 1 173 ? -3.695 20.423 6.946 1.00 89.50 173 ARG A N 1
ATOM 1363 C CA . ARG A 1 173 ? -3.078 20.088 5.651 1.00 89.50 173 ARG A CA 1
ATOM 1364 C C . ARG A 1 173 ? -2.917 21.323 4.778 1.00 89.50 173 ARG A C 1
ATOM 1366 O O . ARG A 1 173 ? -1.847 21.466 4.194 1.00 89.50 173 ARG A O 1
ATOM 1373 N N . LEU A 1 174 ? -3.917 22.201 4.751 1.00 90.12 174 LEU A N 1
ATOM 1374 C CA . LEU A 1 174 ? -3.856 23.482 4.045 1.00 90.12 174 LEU A CA 1
ATOM 1375 C C . LEU A 1 174 ? -2.720 24.351 4.592 1.00 90.12 174 LEU A C 1
ATOM 1377 O O . LEU A 1 174 ? -1.856 24.772 3.829 1.00 90.12 174 LEU A O 1
ATOM 1381 N N . ARG A 1 175 ? -2.614 24.496 5.921 1.00 90.38 175 ARG A N 1
ATOM 1382 C CA . ARG A 1 175 ? -1.511 25.245 6.557 1.00 90.38 175 ARG A CA 1
ATOM 1383 C C . ARG A 1 175 ? -0.131 24.710 6.183 1.00 90.38 175 ARG A C 1
ATOM 1385 O O . ARG A 1 175 ? 0.786 25.472 5.900 1.00 90.38 175 ARG A O 1
ATOM 1392 N N . LYS A 1 176 ? 0.025 23.384 6.130 1.00 83.12 176 LYS A N 1
ATOM 1393 C CA . LYS A 1 176 ? 1.284 22.772 5.679 1.00 83.12 176 LYS A CA 1
ATOM 1394 C C . LYS A 1 176 ? 1.599 23.097 4.227 1.00 83.12 176 LYS A C 1
ATOM 1396 O O . LYS A 1 176 ? 2.774 23.204 3.908 1.00 83.12 176 LYS A O 1
ATOM 1401 N N . HIS A 1 177 ? 0.591 23.214 3.370 1.00 74.50 177 HIS A N 1
ATOM 1402 C CA . HIS A 1 177 ? 0.777 23.554 1.965 1.00 74.50 177 HIS A CA 1
ATOM 1403 C C . HIS A 1 177 ? 1.238 25.004 1.795 1.00 74.50 177 HIS A C 1
ATOM 1405 O O . HIS A 1 177 ? 2.267 25.243 1.172 1.00 74.50 177 HIS A O 1
ATOM 1411 N N . VAL A 1 178 ? 0.541 25.944 2.443 1.00 67.25 178 VAL A N 1
ATOM 1412 C CA . VAL A 1 178 ? 0.867 27.381 2.422 1.00 67.25 178 VAL A CA 1
ATOM 1413 C C . VAL A 1 178 ? 2.287 27.634 2.929 1.00 67.25 178 VAL A C 1
ATOM 1415 O O . VAL A 1 178 ? 3.058 28.333 2.279 1.00 67.25 178 VAL A O 1
ATOM 1418 N N . ASN A 1 179 ? 2.690 26.979 4.021 1.00 59.06 179 ASN A N 1
ATOM 1419 C CA . ASN A 1 179 ? 4.032 27.151 4.581 1.00 59.06 179 ASN A CA 1
ATOM 1420 C C . ASN A 1 179 ? 5.159 26.587 3.695 1.00 59.06 179 ASN A C 1
ATOM 1422 O O . ASN A 1 179 ?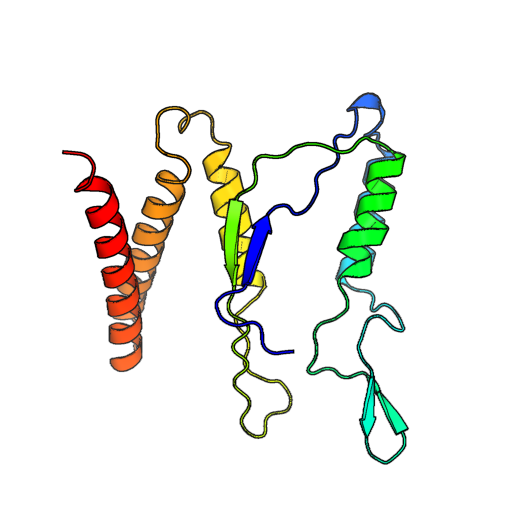 6.309 26.943 3.910 1.00 59.06 179 ASN A O 1
ATOM 1426 N N . HIS A 1 180 ? 4.872 25.719 2.716 1.00 54.47 180 HIS A N 1
ATOM 1427 C CA . HIS A 1 180 ? 5.878 25.321 1.718 1.00 54.47 180 HIS A CA 1
ATOM 1428 C C . HIS A 1 180 ? 5.967 26.327 0.556 1.00 54.47 180 HIS A C 1
ATOM 1430 O O . HIS A 1 180 ? 7.032 26.445 -0.040 1.00 54.47 180 HIS A O 1
ATOM 1436 N N . GLY A 1 181 ? 4.892 27.071 0.264 1.00 48.59 181 GLY A N 1
ATOM 1437 C CA . GLY A 1 181 ? 4.898 28.162 -0.719 1.00 48.59 181 GLY A CA 1
ATOM 1438 C C . GLY A 1 181 ? 5.514 29.463 -0.188 1.00 48.59 181 GLY A C 1
ATOM 1439 O O . GLY A 1 181 ? 6.202 30.157 -0.925 1.00 48.59 181 GLY A O 1
ATOM 1440 N N . ALA A 1 182 ? 5.339 29.764 1.103 1.00 39.72 182 ALA A N 1
ATOM 1441 C CA . ALA A 1 182 ? 5.846 30.989 1.735 1.00 39.72 182 ALA A CA 1
ATOM 1442 C C . ALA A 1 182 ? 7.363 30.986 2.029 1.00 39.72 182 ALA A C 1
ATOM 1444 O O . ALA A 1 182 ? 7.925 32.031 2.323 1.00 39.72 182 ALA A O 1
ATOM 1445 N N . VAL A 1 183 ? 8.040 29.835 1.935 1.00 39.31 183 VAL A N 1
ATOM 1446 C CA . VAL A 1 183 ? 9.513 29.722 2.075 1.00 39.31 183 VAL A CA 1
ATOM 1447 C C . VAL A 1 183 ? 10.224 29.943 0.723 1.00 39.31 183 VAL A C 1
ATOM 1449 O O . VAL A 1 183 ? 11.436 29.790 0.614 1.00 39.31 183 VAL A O 1
ATOM 1452 N N . ARG A 1 184 ? 9.476 30.297 -0.331 1.00 38.00 184 ARG A N 1
ATOM 1453 C CA . ARG A 1 184 ? 9.988 30.553 -1.687 1.00 38.00 184 ARG A CA 1
ATOM 1454 C C . ARG A 1 184 ? 9.756 31.986 -2.188 1.00 38.00 184 ARG A C 1
ATOM 1456 O O . ARG A 1 184 ? 9.741 32.195 -3.399 1.00 38.00 184 ARG A O 1
ATOM 1463 N N . MET A 1 185 ? 9.599 32.952 -1.283 1.00 33.62 185 MET A N 1
ATOM 1464 C CA . MET A 1 185 ? 9.764 34.378 -1.596 1.00 33.62 185 MET A CA 1
ATOM 1465 C C . MET A 1 185 ? 11.029 34.908 -0.938 1.00 33.62 185 MET A C 1
ATOM 1467 O O . MET A 1 185 ? 11.227 34.591 0.255 1.00 33.62 185 MET A O 1
#

Secondary structure (DSSP, 8-state):
---SS-EEEEESS--EE--GGGS-HHHHHHHHHHHHHHTT---TT-S-EEEETTEEEE-TTSPPPTHIIIIIIHHHHHHHSEE-----EEEEE----B-SS-SS-B---HHHHHHHHHHHHHHTT-GGGTTS-TTHHHHHHHHHHHHHHHHHHHTS---HHHHHHHHHHHHHHHHHHHHHHGGG-